Protein AF-A0A662GTV6-F1 (afdb_monomer)

Mean predicted aligned error: 2.92 Å

Nearest PDB structures (foldseek):
  1vpy-assembly1_A  TM=7.493E-01  e=6.451E-09  Enterococcus faecalis V583
  4rnj-assembly1_A  TM=6.181E-01  e=1.059E-01  Pseudomonas aeruginosa PAO1
  5yrp-assembly1_A  TM=6.666E-01  e=7.505E-01  Mycolicibacterium smegmatis MC2 155
  4rnj-assembly3_B  TM=6.324E-01  e=1.096E+00  Pseudomonas aeruginosa PAO1
  3pju-assembly1_A  TM=4.512E-01  e=1.936E+00  Pseudomonas fluorescens Pf0-1

pLDDT: mean 95.98, std 2.93, range [84.06, 98.81]

Solvent-accessible surface area (backbone atoms only — not comparable to full-atom values): 10581 Å² total; per-residue (Å²): 101,62,41,91,44,55,90,46,93,91,36,89,62,32,64,61,40,41,63,75,68,66,84,47,46,28,39,30,43,54,66,37,30,82,43,83,75,54,65,72,54,51,56,48,44,43,65,61,44,65,78,31,43,29,30,39,31,50,40,38,58,34,34,60,73,43,52,40,34,78,79,20,54,69,51,45,52,63,53,55,62,60,43,59,91,40,52,91,43,44,58,29,42,33,44,59,36,46,59,85,56,64,86,46,72,70,54,55,48,27,47,52,54,43,60,64,68,64,75,56,71,40,69,29,36,29,41,31,78,55,20,71,84,47,82,37,71,70,60,42,45,62,50,26,76,72,46,25,24,45,42,19,45,36,29,65,90,43,66,89,51,78,47,74,26,93,90,38,71,48,77,47,83,34,24,59,86,34,78,79,64,55,84,82,52,81,92,77,108

Sequence (189 aa):
MGTSGWMYDWNPDGLDWYVSRSGLNAVELNMSFYRFPYQSQILKWRKTGARLSWSIKVHRSITHYYKLSEKSLSIWDRFYNRFEPMLDLIDFFLFQFPPSLGPSNEFMEKLRVFLKYAELDRRKIALEFRHVSWFDFKKARSIADLGVVFVSVDSPRIQGFILSCSDIIYLRLHGREAWYSYNYSLNEL

Structure (mmCIF, N/CA/C/O backbone):
data_AF-A0A662GTV6-F1
#
_entry.id   AF-A0A662GTV6-F1
#
loop_
_atom_site.group_PDB
_atom_site.id
_atom_site.type_symbol
_atom_site.label_atom_id
_atom_site.label_alt_id
_atom_site.label_comp_id
_atom_site.label_asym_id
_atom_site.label_entity_id
_atom_site.label_seq_id
_atom_site.pdbx_PDB_ins_code
_atom_site.Cartn_x
_atom_site.Cartn_y
_atom_site.Cartn_z
_atom_site.occupancy
_atom_site.B_iso_or_equiv
_atom_site.auth_seq_id
_atom_site.auth_comp_id
_atom_site.auth_asym_id
_atom_site.auth_atom_id
_atom_site.pdbx_PDB_model_num
ATOM 1 N N . MET A 1 1 ? -0.694 -10.602 -8.823 1.00 94.12 1 MET A N 1
ATOM 2 C CA . MET A 1 1 ? 0.212 -11.362 -7.932 1.00 94.12 1 MET A CA 1
ATOM 3 C C . MET A 1 1 ? 1.599 -10.756 -8.044 1.00 94.12 1 MET A C 1
ATOM 5 O O . MET A 1 1 ? 2.038 -10.472 -9.153 1.00 94.12 1 MET A O 1
ATOM 9 N N . GLY A 1 2 ? 2.260 -10.504 -6.918 1.00 97.44 2 GLY A N 1
ATOM 10 C CA . GLY A 1 2 ? 3.518 -9.763 -6.884 1.00 97.44 2 GLY A CA 1
ATOM 11 C C . GLY A 1 2 ? 4.257 -9.941 -5.566 1.00 97.44 2 GLY A C 1
ATOM 12 O O . GLY A 1 2 ? 3.813 -10.688 -4.697 1.00 97.44 2 GLY A O 1
ATOM 13 N N . THR A 1 3 ? 5.366 -9.224 -5.409 1.00 97.69 3 THR A N 1
ATOM 14 C CA . THR A 1 3 ? 6.208 -9.266 -4.203 1.00 97.69 3 THR A CA 1
ATOM 15 C C . THR A 1 3 ? 6.396 -7.886 -3.575 1.00 97.69 3 THR A C 1
ATOM 17 O O . THR A 1 3 ? 6.238 -6.845 -4.220 1.00 97.69 3 THR A O 1
ATOM 20 N N . SER A 1 4 ? 6.779 -7.887 -2.295 1.00 96.25 4 SER A N 1
ATOM 21 C CA . SER A 1 4 ? 7.144 -6.706 -1.504 1.00 96.25 4 SER A CA 1
ATOM 22 C C . SER A 1 4 ? 8.533 -6.166 -1.868 1.00 96.25 4 SER A C 1
ATOM 24 O O . SER A 1 4 ? 9.443 -6.115 -1.043 1.00 96.25 4 SER A O 1
ATOM 26 N N . GLY A 1 5 ? 8.673 -5.708 -3.109 1.00 96.06 5 GLY A N 1
ATOM 27 C CA . GLY A 1 5 ? 9.925 -5.292 -3.730 1.00 96.06 5 GLY A CA 1
ATOM 28 C C . GLY A 1 5 ? 10.364 -6.298 -4.787 1.00 96.06 5 GLY A C 1
ATOM 29 O O . GLY A 1 5 ? 9.613 -7.196 -5.151 1.00 96.06 5 GLY A O 1
ATOM 30 N N . TRP A 1 6 ? 11.580 -6.139 -5.293 1.00 96.38 6 TRP A N 1
ATOM 31 C CA . TRP A 1 6 ? 12.152 -7.009 -6.326 1.00 96.38 6 TRP A CA 1
ATOM 32 C C . TRP A 1 6 ? 13.626 -7.334 -6.065 1.00 96.38 6 TRP A C 1
ATOM 34 O O . TRP A 1 6 ? 14.260 -7.980 -6.882 1.00 96.38 6 TRP A O 1
ATOM 44 N N . MET A 1 7 ? 14.209 -6.879 -4.960 1.00 94.38 7 MET A N 1
ATOM 45 C CA . MET A 1 7 ? 15.610 -7.161 -4.643 1.00 94.38 7 MET A CA 1
ATOM 46 C C . MET A 1 7 ? 15.669 -8.429 -3.790 1.00 94.38 7 MET A C 1
ATOM 48 O O . MET A 1 7 ? 15.510 -8.351 -2.575 1.00 94.38 7 MET A O 1
ATOM 52 N N . TYR A 1 8 ? 15.845 -9.576 -4.442 1.00 92.75 8 TYR A N 1
ATOM 53 C CA . TYR A 1 8 ? 15.919 -10.896 -3.815 1.00 92.75 8 TYR A CA 1
ATOM 54 C C . TYR A 1 8 ? 17.012 -11.734 -4.481 1.00 92.75 8 TYR A C 1
ATOM 56 O O . TYR A 1 8 ? 17.308 -11.512 -5.652 1.00 92.75 8 TYR A O 1
ATOM 64 N N . ASP A 1 9 ? 17.531 -12.743 -3.778 1.00 93.38 9 ASP A N 1
ATOM 65 C CA . ASP A 1 9 ? 18.592 -13.631 -4.289 1.00 93.38 9 ASP A CA 1
ATOM 66 C C . ASP A 1 9 ? 18.184 -14.392 -5.561 1.00 93.38 9 ASP A C 1
ATOM 68 O O . ASP A 1 9 ? 19.020 -14.702 -6.405 1.00 93.38 9 ASP A O 1
ATOM 72 N N . TRP A 1 10 ? 16.886 -14.656 -5.738 1.00 93.81 10 TRP A N 1
ATOM 73 C CA . TRP A 1 10 ? 16.341 -15.292 -6.941 1.00 93.81 10 TRP A CA 1
ATOM 74 C C . TRP A 1 10 ? 16.157 -14.329 -8.125 1.00 93.81 10 TRP A C 1
ATOM 76 O O . TRP A 1 10 ? 15.840 -14.786 -9.221 1.00 93.81 10 TRP A O 1
ATOM 86 N N . ASN A 1 11 ? 16.324 -13.015 -7.926 1.00 96.31 11 ASN A N 1
ATOM 87 C CA . ASN A 1 11 ? 16.131 -11.996 -8.956 1.00 96.31 11 ASN A CA 1
ATOM 88 C C . ASN A 1 11 ? 17.457 -11.296 -9.321 1.00 96.31 11 ASN A C 1
ATOM 90 O O . ASN A 1 11 ? 17.762 -10.234 -8.766 1.00 96.31 11 ASN A O 1
ATOM 94 N N . PRO A 1 12 ? 18.238 -11.854 -10.260 1.00 92.62 12 PRO A N 1
ATOM 95 C CA . PRO A 1 12 ? 19.619 -11.436 -10.491 1.00 92.62 12 PRO A CA 1
ATOM 96 C C . PRO A 1 12 ? 19.757 -10.017 -11.064 1.00 92.62 12 PRO A C 1
ATOM 98 O O . PRO A 1 12 ? 20.673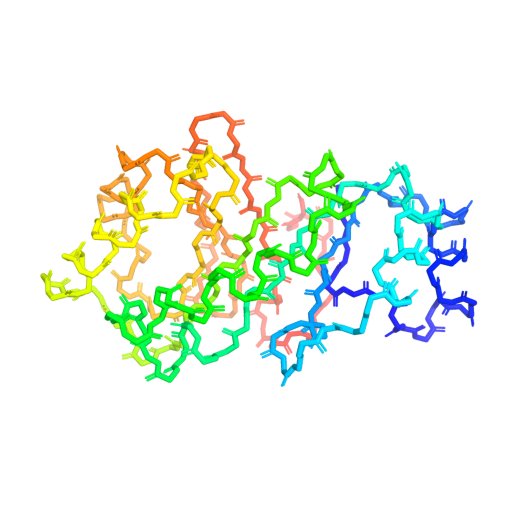 -9.302 -10.665 1.00 92.62 12 PRO A O 1
ATOM 101 N N . ASP A 1 13 ? 18.831 -9.566 -11.925 1.00 93.12 13 ASP A N 1
ATOM 102 C CA . ASP A 1 13 ? 18.954 -8.269 -12.626 1.00 93.12 13 ASP A CA 1
ATOM 103 C C . ASP A 1 13 ? 17.853 -7.263 -12.248 1.00 93.12 13 ASP A C 1
ATOM 105 O O . ASP A 1 13 ? 17.416 -6.426 -13.046 1.00 93.12 13 ASP A O 1
ATOM 109 N N . GLY A 1 14 ? 17.377 -7.330 -11.003 1.00 95.62 14 GLY A N 1
ATOM 110 C CA . GLY A 1 14 ? 16.458 -6.343 -10.445 1.00 95.62 14 GLY A CA 1
ATOM 111 C C . GLY A 1 14 ? 15.151 -6.211 -11.235 1.00 95.62 14 GLY A C 1
ATOM 112 O O . GLY A 1 14 ? 14.523 -7.200 -11.606 1.00 95.62 14 GLY A O 1
ATOM 113 N N . LEU A 1 15 ? 14.677 -4.980 -11.449 1.00 96.88 15 LEU A N 1
ATOM 114 C CA . LEU A 1 15 ? 13.338 -4.765 -12.009 1.00 96.88 15 LEU A CA 1
ATOM 115 C C . LEU A 1 15 ? 13.214 -5.234 -13.471 1.00 96.88 15 LEU A C 1
ATOM 117 O O . LEU A 1 15 ? 12.143 -5.688 -13.862 1.00 96.88 15 LEU A O 1
ATOM 121 N N . ASP A 1 16 ? 14.283 -5.159 -14.269 1.00 96.69 16 ASP A N 1
ATOM 122 C CA . ASP A 1 16 ? 14.243 -5.575 -15.678 1.00 96.69 16 ASP A CA 1
ATOM 123 C C . ASP A 1 16 ? 14.023 -7.096 -15.797 1.00 96.69 16 ASP A C 1
ATOM 125 O O . ASP A 1 16 ? 13.149 -7.549 -16.546 1.00 96.69 16 ASP A O 1
ATOM 129 N N . TRP A 1 17 ? 14.741 -7.894 -14.997 1.00 97.25 17 TRP A N 1
ATOM 130 C CA . TRP A 1 17 ? 14.501 -9.339 -14.907 1.00 97.25 17 TRP A CA 1
ATOM 131 C C . TRP A 1 17 ? 13.130 -9.638 -14.307 1.00 97.25 17 TRP A C 1
ATOM 133 O O . TRP A 1 17 ? 12.384 -10.441 -14.863 1.00 97.25 17 TRP A O 1
ATOM 143 N N . TYR A 1 18 ? 12.741 -8.934 -13.238 1.00 97.94 18 TYR A N 1
ATOM 144 C CA . TYR A 1 18 ? 11.428 -9.100 -12.608 1.00 97.94 18 TYR A CA 1
ATOM 145 C C . TYR A 1 18 ? 10.292 -8.998 -13.631 1.00 97.94 18 TYR A C 1
ATOM 147 O O . TYR A 1 18 ? 9.465 -9.899 -13.737 1.00 97.94 18 TYR A O 1
ATOM 155 N N . VAL A 1 19 ? 10.290 -7.939 -14.441 1.00 97.31 19 VAL A N 1
ATOM 156 C CA . VAL A 1 19 ? 9.244 -7.676 -15.440 1.00 97.31 19 VAL A CA 1
ATOM 157 C C . VAL A 1 19 ? 9.262 -8.682 -16.593 1.00 97.31 19 VAL A C 1
ATOM 159 O O . VAL A 1 19 ? 8.222 -8.946 -17.197 1.00 97.31 19 VAL A O 1
ATOM 162 N N . SER A 1 20 ? 10.433 -9.203 -16.961 1.00 96.44 20 SER A N 1
ATOM 163 C CA . SER A 1 20 ? 10.587 -10.030 -18.164 1.00 96.44 20 SER A CA 1
ATOM 164 C C . SER A 1 20 ? 10.582 -11.535 -17.900 1.00 96.44 20 SER A C 1
ATOM 166 O O . SER A 1 20 ? 10.269 -12.297 -18.815 1.00 96.44 20 SER A O 1
ATOM 168 N N . ARG A 1 21 ? 10.930 -11.974 -16.686 1.00 97.00 21 ARG A N 1
ATOM 169 C CA . ARG A 1 21 ? 11.212 -13.384 -16.376 1.00 97.00 21 ARG A CA 1
ATOM 170 C C . ARG A 1 21 ? 10.470 -13.941 -15.165 1.00 97.00 21 ARG A C 1
ATOM 172 O O . ARG A 1 21 ? 10.271 -15.147 -15.129 1.00 97.00 21 ARG A O 1
ATOM 179 N N . SER A 1 22 ? 10.036 -13.116 -14.207 1.00 96.62 22 SER A N 1
ATOM 180 C CA . SER A 1 22 ? 9.424 -13.642 -12.971 1.00 96.62 22 SER A CA 1
ATOM 181 C C . SER A 1 22 ? 8.035 -14.265 -13.169 1.00 96.62 22 SER A C 1
ATOM 183 O O . SER A 1 22 ? 7.593 -15.045 -12.332 1.00 96.62 22 SER A O 1
ATOM 185 N N . GLY A 1 23 ? 7.321 -13.885 -14.236 1.00 96.75 23 GLY A N 1
ATOM 186 C CA . GLY A 1 23 ? 5.907 -14.227 -14.430 1.00 96.75 23 GLY A CA 1
ATOM 187 C C . GLY A 1 23 ? 4.936 -13.433 -13.540 1.00 96.75 23 GLY A C 1
ATOM 188 O O . GLY A 1 23 ? 3.727 -13.637 -13.626 1.00 96.75 23 GLY A O 1
ATOM 189 N N . LEU A 1 24 ? 5.437 -12.517 -12.704 1.00 97.81 24 LEU A N 1
ATOM 190 C CA . LEU A 1 24 ? 4.630 -11.659 -11.836 1.00 97.81 24 LEU A CA 1
ATOM 191 C C . LEU A 1 24 ? 4.171 -10.402 -12.579 1.00 97.81 24 LEU A C 1
ATOM 193 O O . LEU A 1 24 ? 4.875 -9.864 -13.433 1.00 97.81 24 LEU A O 1
ATOM 197 N N . ASN A 1 25 ? 2.982 -9.915 -12.227 1.00 97.75 25 ASN A N 1
ATOM 198 C CA . ASN A 1 25 ? 2.333 -8.783 -12.893 1.00 97.75 25 ASN A CA 1
ATOM 199 C C . ASN A 1 25 ? 2.095 -7.579 -11.975 1.00 97.75 25 ASN A C 1
ATOM 201 O O . ASN A 1 25 ? 1.520 -6.586 -12.407 1.00 97.75 25 ASN A O 1
ATOM 205 N N . ALA A 1 26 ? 2.516 -7.652 -10.715 1.00 98.31 26 ALA A N 1
ATOM 206 C CA . ALA A 1 26 ? 2.372 -6.565 -9.760 1.00 98.31 26 ALA A CA 1
ATOM 207 C C . ALA A 1 26 ? 3.625 -6.430 -8.901 1.00 98.31 26 ALA A C 1
ATOM 209 O O . ALA A 1 26 ? 4.355 -7.399 -8.708 1.00 98.31 26 ALA A O 1
ATOM 210 N N . VAL A 1 27 ? 3.855 -5.244 -8.346 1.00 98.50 27 VAL A N 1
ATOM 211 C CA . VAL A 1 27 ? 4.961 -5.016 -7.418 1.00 98.50 27 VAL A CA 1
ATOM 212 C C . VAL A 1 27 ? 4.601 -3.985 -6.360 1.00 98.50 27 VAL A C 1
ATOM 214 O O . VAL A 1 27 ? 3.968 -2.966 -6.642 1.00 98.50 27 VAL A O 1
ATOM 217 N N . GLU A 1 28 ? 5.025 -4.236 -5.124 1.00 98.62 28 GLU A N 1
ATOM 218 C CA . GLU A 1 28 ? 4.901 -3.271 -4.038 1.00 98.62 28 GLU A CA 1
ATOM 219 C C . GLU A 1 28 ? 6.236 -2.543 -3.816 1.00 98.62 28 GLU A C 1
ATOM 221 O O . GLU A 1 28 ? 7.250 -3.139 -3.446 1.00 98.62 28 GLU A O 1
ATOM 226 N N . LEU A 1 29 ? 6.248 -1.225 -4.017 1.00 98.38 29 LEU A N 1
ATOM 227 C CA . LEU A 1 29 ? 7.410 -0.389 -3.744 1.00 98.38 29 LEU A CA 1
ATOM 228 C C . LEU A 1 29 ? 7.513 -0.107 -2.242 1.00 98.38 29 LEU A C 1
ATOM 230 O O . LEU A 1 29 ? 6.775 0.714 -1.702 1.00 98.38 29 LEU A O 1
ATOM 234 N N . ASN A 1 30 ? 8.493 -0.728 -1.585 1.00 96.44 30 ASN A N 1
ATOM 235 C CA . ASN A 1 30 ? 8.756 -0.521 -0.156 1.00 96.44 30 ASN A CA 1
ATOM 236 C C . ASN A 1 30 ? 9.771 0.581 0.153 1.00 96.44 30 ASN A C 1
ATOM 238 O O . ASN A 1 30 ? 9.736 1.165 1.233 1.00 96.44 30 ASN A O 1
ATOM 242 N N . MET A 1 31 ? 10.667 0.910 -0.779 1.00 96.56 31 MET A N 1
ATOM 243 C CA . MET A 1 31 ? 11.711 1.916 -0.545 1.00 96.56 31 MET A CA 1
ATOM 244 C C . MET A 1 31 ? 11.126 3.293 -0.176 1.00 96.56 31 MET A C 1
ATOM 246 O O . MET A 1 31 ? 11.690 4.000 0.664 1.00 96.56 31 MET A O 1
ATOM 250 N N . SER A 1 32 ? 9.978 3.646 -0.765 1.00 97.12 32 SER A N 1
ATOM 251 C CA . SER A 1 32 ? 9.254 4.901 -0.530 1.00 97.12 32 SER A CA 1
ATOM 252 C C . SER A 1 32 ? 8.770 5.077 0.913 1.00 97.12 32 SER A C 1
ATOM 254 O O . SER A 1 32 ? 8.539 6.201 1.354 1.00 97.12 32 SER A O 1
ATOM 256 N N . PHE A 1 33 ? 8.684 3.987 1.683 1.00 98.19 33 PHE A N 1
ATOM 257 C CA . PHE A 1 33 ? 8.383 4.030 3.111 1.00 98.19 33 PHE A CA 1
ATOM 258 C C . PHE A 1 33 ? 9.471 4.756 3.917 1.00 98.19 33 PHE A C 1
ATOM 260 O O . PHE A 1 33 ? 9.164 5.440 4.894 1.00 98.19 33 PHE A O 1
ATOM 267 N N . TYR A 1 34 ? 10.736 4.613 3.510 1.00 97.31 34 TYR A N 1
ATOM 268 C CA . TYR A 1 34 ? 11.897 5.112 4.253 1.00 97.31 34 TYR A CA 1
ATOM 269 C C . TYR A 1 34 ? 12.430 6.442 3.726 1.00 97.31 34 TYR A C 1
ATOM 271 O O . TYR A 1 34 ? 12.979 7.223 4.502 1.00 97.31 34 TYR A O 1
ATOM 279 N N . ARG A 1 35 ? 12.306 6.680 2.416 1.00 96.69 35 ARG A N 1
ATOM 280 C CA . ARG A 1 35 ? 12.810 7.881 1.741 1.00 96.69 35 ARG A CA 1
ATOM 281 C C . ARG A 1 35 ? 11.944 8.249 0.548 1.00 96.69 35 ARG A C 1
ATOM 283 O O . ARG A 1 35 ? 11.375 7.375 -0.096 1.00 96.69 35 ARG A O 1
ATOM 290 N N . PHE A 1 36 ? 11.907 9.532 0.213 1.00 97.38 36 PHE A N 1
ATOM 291 C CA . PHE A 1 36 ? 11.242 10.001 -0.998 1.00 97.38 36 PHE A CA 1
ATOM 292 C C . PHE A 1 36 ? 12.076 9.570 -2.214 1.00 97.38 36 PHE A C 1
ATOM 294 O O . PHE A 1 36 ? 13.281 9.837 -2.226 1.00 97.38 36 PHE A O 1
ATOM 301 N N . PRO A 1 37 ? 11.489 8.887 -3.214 1.00 96.12 37 PRO A N 1
ATOM 302 C CA . PRO A 1 37 ? 12.221 8.534 -4.422 1.00 96.12 37 PRO A CA 1
ATOM 303 C C . PRO A 1 37 ? 12.651 9.772 -5.213 1.00 96.12 37 PRO A C 1
ATOM 305 O O . PRO A 1 37 ? 11.955 10.791 -5.237 1.00 96.12 37 PRO A O 1
ATOM 308 N N . TYR A 1 38 ? 13.786 9.667 -5.899 1.00 96.75 38 TYR A N 1
ATOM 309 C CA . TYR A 1 38 ? 14.203 10.683 -6.862 1.00 96.75 38 TYR A CA 1
ATOM 310 C C . TYR A 1 38 ? 13.369 10.592 -8.142 1.00 96.75 38 TYR A C 1
ATOM 312 O O . TYR A 1 38 ? 12.976 9.502 -8.560 1.00 96.75 38 TYR A O 1
ATOM 320 N N . GLN A 1 39 ? 13.180 11.726 -8.823 1.00 96.69 39 GLN A N 1
ATOM 321 C CA . GLN A 1 39 ? 12.427 11.783 -10.081 1.00 96.69 39 GLN A CA 1
ATOM 322 C C . GLN A 1 39 ? 12.995 10.829 -11.141 1.00 96.69 39 GLN A C 1
ATOM 324 O O . GLN A 1 39 ? 12.251 10.139 -11.830 1.00 96.69 39 GLN A O 1
ATOM 329 N N . SER A 1 40 ? 14.324 10.729 -11.228 1.00 97.75 40 SER A N 1
ATOM 330 C CA . SER A 1 40 ? 15.011 9.814 -12.146 1.00 97.75 40 SER A CA 1
ATOM 331 C C . SER A 1 40 ? 14.675 8.342 -11.885 1.00 97.75 40 SER A C 1
ATOM 333 O O . SER A 1 40 ? 14.548 7.570 -12.833 1.00 97.75 40 SER A O 1
ATOM 335 N N . GLN A 1 41 ? 14.480 7.949 -10.621 1.00 97.75 41 GLN A N 1
ATOM 336 C CA . GLN A 1 41 ? 14.058 6.589 -10.272 1.00 97.75 41 GLN A CA 1
ATOM 337 C C . GLN A 1 41 ? 12.626 6.329 -10.732 1.00 97.75 41 GLN A C 1
ATOM 339 O O . GLN A 1 41 ? 12.371 5.298 -11.342 1.00 97.75 41 GLN A O 1
ATOM 344 N N . ILE A 1 42 ? 11.721 7.282 -10.497 1.00 98.19 42 ILE A N 1
ATOM 345 C CA . ILE A 1 42 ? 10.308 7.185 -10.887 1.00 98.19 42 ILE A CA 1
ATOM 346 C C . ILE A 1 42 ? 10.172 7.069 -12.406 1.00 98.19 42 ILE A C 1
ATOM 348 O O . ILE A 1 42 ? 9.483 6.178 -12.895 1.00 98.19 42 ILE A O 1
ATOM 352 N N . LEU A 1 43 ? 10.900 7.890 -13.166 1.00 98.31 43 LEU A N 1
ATOM 353 C CA . LEU A 1 43 ? 10.922 7.802 -14.628 1.00 98.31 43 LEU A CA 1
ATOM 354 C C . LEU A 1 43 ? 11.487 6.462 -15.120 1.00 98.31 43 LEU A C 1
ATOM 356 O O . LEU A 1 43 ? 10.951 5.874 -16.062 1.00 98.31 43 LEU A O 1
ATOM 360 N N . LYS A 1 44 ? 12.533 5.940 -14.464 1.00 97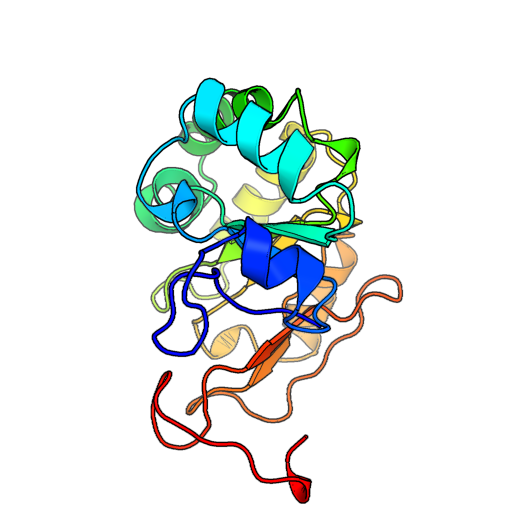.88 44 LYS A N 1
ATOM 361 C CA . LYS A 1 44 ? 13.061 4.605 -14.773 1.00 97.88 44 LYS A CA 1
ATOM 362 C C . LYS A 1 44 ? 12.019 3.518 -14.493 1.00 97.88 44 LYS A C 1
ATOM 364 O O . LYS A 1 44 ? 11.825 2.646 -15.333 1.00 97.88 44 LYS A O 1
ATOM 369 N N . TRP A 1 45 ? 11.332 3.573 -13.354 1.00 98.00 45 TRP A N 1
ATOM 370 C CA . TRP A 1 45 ? 10.293 2.605 -12.998 1.00 98.00 45 TRP A CA 1
ATOM 371 C C . TRP A 1 45 ? 9.092 2.658 -13.929 1.00 98.00 45 TRP A C 1
ATOM 373 O O . TRP A 1 45 ? 8.637 1.597 -14.343 1.00 98.00 45 TRP A O 1
ATOM 383 N N . ARG A 1 46 ? 8.641 3.855 -14.330 1.00 98.06 46 ARG A N 1
ATOM 384 C CA . ARG A 1 46 ? 7.607 4.012 -15.361 1.00 98.06 46 ARG A CA 1
ATOM 385 C C . ARG A 1 46 ? 7.984 3.253 -16.626 1.00 98.06 46 ARG A C 1
ATOM 387 O O . ARG A 1 46 ? 7.162 2.535 -17.176 1.00 98.06 46 ARG A O 1
ATOM 394 N N . LYS A 1 47 ? 9.229 3.418 -17.086 1.00 98.06 47 LYS A N 1
ATOM 395 C CA . LYS A 1 47 ? 9.709 2.791 -18.320 1.00 98.06 47 LYS A CA 1
ATOM 396 C C . LYS A 1 47 ? 9.845 1.274 -18.178 1.00 98.06 47 LYS A C 1
ATOM 398 O O . LYS A 1 47 ? 9.291 0.541 -18.988 1.00 98.06 47 LYS A O 1
ATOM 403 N N . THR A 1 48 ? 10.586 0.804 -17.175 1.00 97.69 48 THR A N 1
ATOM 404 C CA . THR A 1 48 ? 10.878 -0.628 -17.014 1.00 97.69 48 THR A CA 1
ATOM 405 C C . THR A 1 48 ? 9.642 -1.409 -16.564 1.00 97.69 48 THR A C 1
ATOM 407 O O . THR A 1 48 ? 9.353 -2.471 -17.102 1.00 97.69 48 THR A O 1
ATO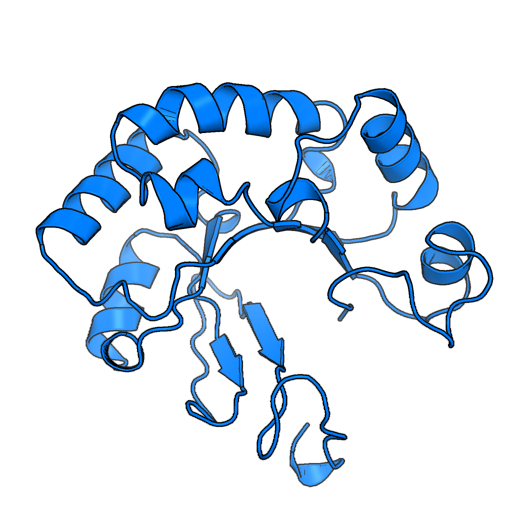M 410 N N . GLY A 1 49 ? 8.891 -0.892 -15.592 1.00 97.69 49 GLY A N 1
ATOM 411 C CA . GLY A 1 49 ? 7.729 -1.556 -15.002 1.00 97.69 49 GLY A CA 1
ATOM 412 C C . GLY A 1 49 ? 6.393 -1.127 -15.595 1.00 97.69 49 GLY A C 1
ATOM 413 O O . GLY A 1 49 ? 5.389 -1.210 -14.897 1.00 97.69 49 GLY A O 1
ATOM 414 N N . ALA A 1 50 ? 6.364 -0.684 -16.856 1.00 97.44 50 ALA A N 1
ATOM 415 C CA . ALA A 1 50 ? 5.150 -0.221 -17.539 1.00 97.44 50 ALA A CA 1
ATOM 416 C C . ALA A 1 50 ? 4.027 -1.275 -17.603 1.00 97.44 50 ALA A C 1
ATOM 418 O O . ALA A 1 50 ? 2.866 -0.929 -17.776 1.00 97.44 50 ALA A O 1
ATOM 419 N N . ARG A 1 51 ? 4.377 -2.565 -17.494 1.00 96.44 51 ARG A N 1
ATOM 420 C CA . ARG A 1 51 ? 3.432 -3.696 -17.524 1.00 96.44 51 ARG A CA 1
ATOM 421 C C . ARG A 1 51 ? 3.066 -4.232 -16.138 1.00 96.44 51 ARG A C 1
ATOM 423 O O . ARG A 1 51 ? 2.421 -5.272 -16.054 1.00 96.44 51 ARG A O 1
ATOM 430 N N . LEU A 1 52 ? 3.535 -3.585 -15.073 1.00 98.31 52 LEU A N 1
ATOM 431 C CA . LEU A 1 52 ? 3.222 -3.978 -13.704 1.00 98.31 52 LEU A CA 1
ATOM 432 C C . LEU A 1 52 ? 2.104 -3.105 -13.145 1.00 98.31 52 LEU A C 1
ATOM 434 O O . LEU A 1 52 ? 2.105 -1.893 -13.344 1.00 98.31 52 LEU A O 1
ATOM 438 N N . SER A 1 53 ? 1.237 -3.717 -12.350 1.00 97.94 53 SER A N 1
ATOM 439 C CA . SER A 1 53 ? 0.414 -3.024 -11.364 1.00 97.94 53 SER A CA 1
ATOM 440 C C . SER A 1 53 ? 1.278 -2.587 -10.181 1.00 97.94 53 SER A C 1
ATOM 442 O O . SER A 1 53 ? 1.908 -3.423 -9.523 1.00 97.94 53 SER A O 1
ATOM 444 N N . TRP A 1 54 ? 1.315 -1.289 -9.878 1.00 98.75 54 TRP A N 1
ATOM 445 C CA . TRP A 1 54 ? 2.125 -0.768 -8.776 1.00 98.75 54 TRP A CA 1
ATOM 446 C C . TRP A 1 54 ? 1.306 -0.526 -7.512 1.00 98.75 54 TRP A C 1
ATOM 448 O O . TRP A 1 54 ? 0.278 0.150 -7.525 1.00 98.75 54 TRP A O 1
ATOM 458 N N . SER A 1 55 ? 1.839 -1.003 -6.388 1.00 98.75 55 SER A N 1
ATOM 459 C CA . SER A 1 55 ? 1.416 -0.596 -5.052 1.00 98.75 55 SER A CA 1
ATOM 460 C C . SER A 1 55 ? 2.531 0.199 -4.377 1.00 98.75 55 SER A C 1
ATOM 462 O O . SER A 1 55 ? 3.600 -0.330 -4.086 1.00 98.75 55 SER A O 1
ATOM 464 N N . ILE A 1 56 ? 2.305 1.473 -4.087 1.00 98.75 56 ILE A N 1
ATOM 465 C CA . ILE A 1 56 ? 3.313 2.352 -3.494 1.00 98.75 56 ILE A CA 1
ATOM 466 C C . ILE A 1 56 ? 3.124 2.412 -1.985 1.00 98.75 56 ILE A C 1
ATOM 468 O O . ILE A 1 56 ? 2.137 2.967 -1.500 1.00 98.75 56 ILE A O 1
ATOM 472 N N . LYS A 1 57 ? 4.084 1.894 -1.210 1.00 98.75 57 LYS A N 1
ATOM 473 C CA . LYS A 1 57 ? 4.032 2.032 0.247 1.00 98.75 57 LYS A CA 1
ATOM 474 C C . LYS A 1 57 ? 4.288 3.480 0.642 1.00 98.75 57 LYS A C 1
ATOM 476 O O . LYS A 1 57 ? 5.342 4.049 0.340 1.00 98.75 57 LYS A O 1
ATOM 481 N N . VAL A 1 58 ? 3.315 4.071 1.322 1.00 98.62 58 VAL A N 1
ATOM 482 C CA . VAL A 1 58 ? 3.330 5.478 1.717 1.00 98.62 58 VAL A CA 1
ATOM 483 C C . VAL A 1 58 ? 4.406 5.726 2.769 1.00 98.62 58 VAL A C 1
ATOM 485 O O . VAL A 1 58 ? 4.660 4.887 3.636 1.00 98.62 58 VAL A O 1
ATOM 488 N N . HIS A 1 59 ? 5.051 6.891 2.692 1.00 98.75 59 HIS A N 1
ATOM 489 C CA . HIS A 1 59 ? 6.154 7.249 3.575 1.00 98.75 59 HIS A CA 1
ATOM 490 C C . HIS A 1 59 ? 5.773 7.173 5.064 1.00 98.75 59 HIS A C 1
ATOM 492 O O . HIS A 1 59 ? 4.721 7.656 5.492 1.00 98.75 59 HIS A O 1
ATOM 498 N N . ARG A 1 60 ? 6.676 6.625 5.887 1.00 98.50 60 ARG A N 1
ATOM 499 C CA . ARG A 1 60 ? 6.447 6.359 7.318 1.00 98.50 60 ARG A CA 1
ATOM 500 C C . ARG A 1 60 ? 6.101 7.591 8.146 1.00 98.50 60 ARG A C 1
ATOM 502 O O . ARG A 1 60 ? 5.469 7.464 9.191 1.00 98.50 60 ARG A O 1
ATOM 509 N N . SER A 1 61 ? 6.482 8.788 7.703 1.00 98.50 61 SER A N 1
ATOM 510 C CA . SER A 1 61 ? 6.080 10.007 8.410 1.00 98.50 61 SER A CA 1
ATOM 511 C C . SER A 1 61 ? 4.562 10.190 8.418 1.00 98.50 61 SER A C 1
ATOM 513 O O . SER A 1 61 ? 4.036 10.654 9.420 1.00 98.50 61 SER A O 1
ATOM 515 N N . ILE A 1 62 ? 3.855 9.768 7.366 1.00 98.50 62 ILE A N 1
ATOM 516 C CA . ILE A 1 62 ? 2.393 9.873 7.265 1.00 98.50 62 ILE A CA 1
ATOM 517 C C . ILE A 1 62 ? 1.716 8.826 8.159 1.00 98.50 62 ILE A C 1
ATOM 519 O O . ILE A 1 62 ? 0.806 9.151 8.918 1.00 98.50 62 ILE A O 1
ATOM 523 N N . THR A 1 63 ? 2.176 7.572 8.119 1.00 98.31 63 THR A N 1
ATOM 524 C CA . THR A 1 63 ? 1.481 6.449 8.776 1.00 98.31 63 THR A CA 1
ATOM 525 C C . THR A 1 63 ? 1.965 6.144 10.193 1.00 98.31 63 THR A C 1
ATOM 527 O O . THR A 1 63 ? 1.165 5.756 11.040 1.00 98.31 63 THR A O 1
ATOM 530 N N . HIS A 1 64 ? 3.257 6.316 10.481 1.00 98.06 64 HIS A N 1
ATOM 531 C CA . HIS A 1 64 ? 3.859 5.949 11.768 1.00 98.06 64 HIS A CA 1
ATOM 532 C C . HIS A 1 64 ? 4.093 7.159 12.672 1.00 98.06 64 HIS A C 1
ATOM 534 O O . HIS A 1 64 ? 3.755 7.099 13.853 1.00 98.06 64 HIS A O 1
ATOM 540 N N . TYR A 1 65 ? 4.658 8.249 12.139 1.00 97.88 65 TYR A N 1
ATOM 541 C CA . TYR A 1 65 ? 5.022 9.411 12.962 1.00 97.88 65 TYR A CA 1
ATOM 542 C C . TYR A 1 65 ? 3.829 10.330 13.209 1.00 97.88 65 TYR A C 1
ATOM 544 O O . TYR A 1 65 ? 3.509 10.627 14.357 1.00 97.88 65 TYR A O 1
ATOM 552 N N . TYR A 1 66 ? 3.142 10.742 12.143 1.00 98.00 66 TYR A N 1
ATOM 553 C CA . TYR A 1 66 ? 2.032 11.688 12.225 1.00 98.00 66 TYR A CA 1
ATOM 554 C C . TYR A 1 66 ? 0.656 11.031 12.188 1.00 98.00 66 TYR A C 1
ATOM 556 O O . TYR A 1 66 ? -0.312 11.700 12.539 1.00 98.00 66 TYR A O 1
ATOM 564 N N . LYS A 1 67 ? 0.565 9.745 11.819 1.00 97.56 67 LYS A N 1
ATOM 565 C CA . LYS A 1 67 ? -0.654 8.915 11.882 1.00 97.56 67 LYS A CA 1
ATOM 566 C C . LYS A 1 67 ? -1.880 9.633 11.300 1.00 97.56 67 LYS A C 1
ATOM 568 O O . LYS A 1 67 ? -2.899 9.766 11.971 1.00 97.56 67 LYS A O 1
ATOM 573 N N . LEU A 1 68 ? -1.740 10.145 10.077 1.00 98.12 68 LEU A N 1
ATOM 574 C CA . LEU A 1 68 ? -2.763 10.923 9.359 1.00 98.12 68 LEU A CA 1
ATOM 575 C C . LEU A 1 68 ? -3.206 12.234 10.037 1.00 98.12 68 LEU A C 1
ATOM 577 O O . LEU A 1 68 ? -4.239 12.786 9.682 1.00 98.12 68 LEU A O 1
ATOM 581 N N . SER A 1 69 ? -2.452 12.769 11.001 1.00 97.56 69 SER A N 1
ATOM 582 C CA . SER A 1 69 ? -2.723 14.121 11.520 1.00 97.56 69 SER A CA 1
ATOM 583 C C . SER A 1 69 ? -2.549 15.181 10.429 1.00 97.56 69 SER A C 1
ATOM 585 O O . SER A 1 69 ? -1.973 14.897 9.381 1.00 97.56 69 SER A O 1
ATOM 587 N N . GLU A 1 70 ? -2.963 16.417 10.700 1.00 96.88 70 GLU A N 1
ATOM 588 C CA . GLU A 1 70 ? -2.872 17.564 9.782 1.00 96.88 70 GLU A CA 1
ATOM 589 C C . GLU A 1 70 ? -1.477 17.750 9.152 1.00 96.88 70 GLU A C 1
ATOM 591 O O . GLU A 1 70 ? -1.351 18.013 7.958 1.00 96.88 70 GLU A O 1
ATOM 596 N N . LYS A 1 71 ? -0.401 17.486 9.909 1.00 97.00 71 LYS A N 1
ATOM 597 C CA . LYS A 1 71 ? 0.981 17.519 9.386 1.00 97.00 71 LYS A CA 1
ATOM 598 C C . LYS A 1 71 ? 1.212 16.548 8.224 1.00 97.00 71 LYS A C 1
ATOM 600 O O . LYS A 1 71 ? 2.117 16.756 7.423 1.00 97.00 71 LYS A O 1
ATOM 605 N N . SER A 1 72 ? 0.416 15.487 8.132 1.00 98.06 72 SER A N 1
ATOM 606 C CA . SER A 1 72 ? 0.494 14.480 7.073 1.00 98.06 72 SER A CA 1
ATOM 607 C C . SER A 1 72 ? -0.004 14.998 5.728 1.00 98.06 72 SER A C 1
ATOM 609 O O . SER A 1 72 ? 0.431 14.460 4.719 1.00 98.06 72 SER A O 1
ATOM 611 N N . LEU A 1 73 ? -0.869 16.019 5.700 1.00 97.94 73 LEU A N 1
ATOM 612 C CA . LEU A 1 73 ? -1.520 16.510 4.479 1.00 97.94 73 LEU A CA 1
ATOM 613 C C . LEU A 1 73 ? -0.498 17.117 3.506 1.00 97.94 73 LEU A C 1
ATOM 615 O O . LEU A 1 73 ? -0.296 16.604 2.412 1.00 97.94 73 LEU A O 1
ATOM 619 N N . SER A 1 74 ? 0.285 18.100 3.960 1.00 97.31 74 SER A N 1
ATOM 620 C CA . SER A 1 74 ? 1.347 18.695 3.127 1.00 97.31 74 SER A CA 1
ATOM 621 C C . SER A 1 74 ? 2.470 17.710 2.765 1.00 97.31 74 SER A C 1
ATOM 623 O O . SER A 1 74 ? 3.144 17.849 1.743 1.00 97.31 74 SER A O 1
ATOM 625 N N . ILE A 1 75 ? 2.711 16.698 3.607 1.00 98.12 75 ILE A N 1
ATOM 626 C CA . ILE A 1 75 ? 3.677 15.633 3.311 1.00 98.12 75 ILE A CA 1
ATOM 627 C C . ILE A 1 75 ? 3.127 14.712 2.223 1.00 98.12 75 ILE A C 1
ATOM 629 O O . ILE A 1 75 ? 3.896 14.294 1.356 1.00 98.12 75 ILE A O 1
ATOM 633 N N . TRP A 1 76 ? 1.831 14.401 2.277 1.00 98.12 76 TRP A N 1
ATOM 634 C CA . TRP A 1 76 ? 1.134 13.617 1.269 1.00 98.12 76 TRP A CA 1
ATOM 635 C C . TRP A 1 76 ? 1.227 14.288 -0.095 1.00 98.12 76 TRP A C 1
ATOM 637 O O . TRP A 1 76 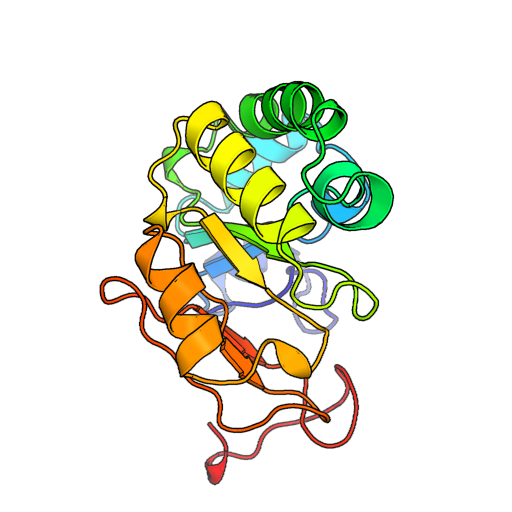? 1.684 13.621 -1.013 1.00 98.12 76 TRP A O 1
ATOM 647 N N . ASP A 1 77 ? 0.964 15.589 -0.219 1.00 97.50 77 ASP A N 1
ATOM 648 C CA . ASP A 1 77 ? 1.067 16.277 -1.517 1.00 97.50 77 ASP A CA 1
ATOM 649 C C . ASP A 1 77 ? 2.468 16.166 -2.106 1.00 97.50 77 ASP A C 1
ATOM 651 O O . ASP A 1 77 ? 2.659 15.749 -3.246 1.00 97.50 77 ASP A O 1
ATOM 655 N N . ARG A 1 78 ? 3.492 16.462 -1.296 1.00 97.38 78 ARG A N 1
ATOM 656 C CA . ARG A 1 78 ? 4.884 16.329 -1.740 1.00 97.38 78 ARG A CA 1
ATOM 657 C C . ARG A 1 78 ? 5.241 14.897 -2.112 1.00 97.38 78 ARG A C 1
ATOM 659 O O . ARG A 1 78 ? 6.143 14.715 -2.919 1.00 97.38 78 ARG A O 1
ATOM 666 N N . PHE A 1 79 ? 4.634 13.899 -1.476 1.00 97.94 79 PHE A N 1
ATOM 667 C CA . PHE A 1 79 ? 4.883 12.492 -1.765 1.00 97.94 79 PHE A CA 1
ATOM 668 C C . PHE A 1 79 ? 4.164 12.067 -3.046 1.00 97.94 79 PHE A C 1
ATOM 670 O O . PHE A 1 79 ? 4.808 11.563 -3.960 1.00 97.94 79 PHE A O 1
ATOM 677 N N . TYR A 1 80 ? 2.862 12.323 -3.128 1.00 97.50 80 TYR A N 1
ATOM 678 C CA . TYR A 1 80 ? 1.996 12.015 -4.258 1.00 97.50 80 TYR A CA 1
ATOM 679 C C . TYR A 1 80 ? 2.495 12.675 -5.547 1.00 97.50 80 TYR A C 1
ATOM 681 O O . TYR A 1 80 ? 2.697 11.985 -6.542 1.00 97.50 80 TYR A O 1
ATOM 689 N N . ASN A 1 81 ? 2.838 13.968 -5.500 1.00 96.62 81 ASN A N 1
ATOM 690 C CA . ASN A 1 81 ? 3.313 14.721 -6.665 1.00 96.62 81 ASN A CA 1
ATOM 691 C C . ASN A 1 81 ? 4.628 14.182 -7.244 1.00 96.62 81 ASN A C 1
ATOM 693 O O . ASN A 1 81 ? 4.911 14.382 -8.419 1.00 96.62 81 ASN A O 1
ATOM 697 N N . ARG A 1 82 ? 5.445 13.458 -6.466 1.00 97.19 82 ARG A N 1
ATOM 698 C CA . ARG A 1 82 ? 6.636 12.786 -7.023 1.00 97.19 82 ARG A CA 1
ATOM 699 C C . ARG A 1 82 ? 6.241 11.695 -8.005 1.00 97.19 82 ARG A C 1
ATOM 701 O O . ARG A 1 82 ? 6.933 11.493 -8.997 1.00 97.19 82 ARG A O 1
ATOM 708 N N . PHE A 1 83 ? 5.143 11.003 -7.722 1.00 97.81 83 PHE A N 1
ATOM 709 C CA . PHE A 1 83 ? 4.636 9.911 -8.537 1.00 97.81 83 PHE A CA 1
ATOM 710 C C . PHE A 1 83 ? 3.776 10.375 -9.707 1.00 97.81 83 PHE A C 1
ATOM 712 O O . PHE A 1 83 ? 3.374 9.510 -10.478 1.00 97.81 83 PHE A O 1
ATOM 719 N N . GLU A 1 84 ? 3.559 11.685 -9.889 1.00 96.94 84 GLU A N 1
ATOM 720 C CA . GLU A 1 84 ? 2.826 12.262 -11.027 1.00 96.94 84 GLU A CA 1
ATOM 721 C C . GLU A 1 84 ? 3.168 11.585 -12.371 1.00 96.94 84 GLU A C 1
ATOM 723 O O . GLU A 1 84 ? 2.239 11.143 -13.050 1.00 96.94 84 GLU A O 1
ATOM 728 N N . PRO A 1 85 ? 4.450 11.335 -12.726 1.00 98.00 85 PRO A N 1
ATOM 729 C CA . PRO A 1 85 ? 4.770 10.697 -13.997 1.00 98.00 85 PRO A CA 1
ATOM 730 C C . PRO A 1 85 ? 4.282 9.258 -14.136 1.00 98.00 85 PRO A C 1
ATOM 732 O O . PRO A 1 85 ? 4.377 8.732 -15.232 1.00 98.00 85 PRO A O 1
ATOM 735 N N . MET A 1 86 ? 3.862 8.569 -13.074 1.00 97.75 86 MET A N 1
ATOM 736 C CA . MET A 1 86 ? 3.456 7.157 -13.113 1.00 97.75 86 MET A CA 1
ATOM 737 C C . MET A 1 86 ? 2.137 6.848 -12.395 1.00 97.75 86 MET A C 1
ATOM 739 O O . MET A 1 86 ? 1.879 5.687 -12.088 1.00 97.75 86 MET A O 1
ATOM 743 N N . LEU A 1 87 ? 1.300 7.857 -12.127 1.00 97.19 87 LEU A N 1
ATOM 744 C CA . LEU A 1 87 ? 0.018 7.685 -11.423 1.00 97.19 87 LEU A CA 1
ATOM 745 C C . LEU A 1 87 ? -0.954 6.723 -12.121 1.00 97.19 87 LEU A C 1
ATOM 747 O O . LEU A 1 87 ? -1.748 6.055 -11.459 1.00 97.19 87 LEU A O 1
ATOM 751 N N . ASP A 1 88 ? -0.887 6.653 -13.446 1.00 97.19 88 ASP A N 1
ATOM 752 C CA . ASP A 1 88 ? -1.628 5.728 -14.307 1.00 97.19 88 ASP A CA 1
ATOM 753 C C . ASP A 1 88 ? -1.229 4.260 -14.104 1.00 97.19 88 ASP A C 1
ATOM 755 O O . ASP A 1 88 ? -2.057 3.384 -14.318 1.00 97.19 88 ASP A O 1
ATOM 759 N N . LEU A 1 89 ? -0.002 3.986 -13.646 1.00 98.19 89 LEU A N 1
ATOM 760 C CA . LEU A 1 89 ? 0.480 2.630 -13.343 1.00 98.19 89 LEU A CA 1
ATOM 761 C C . LEU A 1 89 ? 0.240 2.217 -11.880 1.00 98.19 89 LEU A C 1
ATOM 763 O O . LEU A 1 89 ? 0.477 1.066 -11.508 1.00 98.19 89 LEU A O 1
ATOM 767 N N . ILE A 1 90 ? -0.159 3.166 -11.027 1.00 98.44 90 ILE A N 1
ATOM 768 C CA . ILE A 1 90 ? -0.363 2.944 -9.595 1.00 98.44 90 ILE A CA 1
ATOM 769 C C . ILE A 1 90 ? -1.815 2.558 -9.344 1.00 98.44 90 ILE A C 1
ATOM 771 O O . ILE A 1 90 ? -2.719 3.396 -9.424 1.00 98.44 90 ILE A O 1
ATOM 775 N N . ASP A 1 91 ? -2.009 1.304 -8.955 1.00 98.12 91 ASP A N 1
ATOM 776 C CA . ASP A 1 91 ? -3.304 0.792 -8.518 1.00 98.12 91 ASP A CA 1
ATOM 777 C C . ASP A 1 91 ? -3.559 1.142 -7.055 1.00 98.12 91 ASP A C 1
ATOM 779 O O . ASP A 1 91 ? -4.684 1.474 -6.692 1.00 98.12 91 ASP A O 1
ATOM 783 N N . PHE A 1 92 ? -2.514 1.135 -6.217 1.00 98.56 92 PHE A N 1
ATOM 784 C CA . PHE A 1 92 ? -2.666 1.383 -4.786 1.00 98.56 92 PHE A CA 1
ATOM 785 C C . PHE A 1 92 ? -1.571 2.265 -4.191 1.00 98.56 92 PHE A C 1
ATOM 787 O O . PHE A 1 92 ? -0.383 2.116 -4.471 1.00 98.56 92 PHE A O 1
ATOM 794 N N . PHE A 1 93 ? -1.969 3.116 -3.255 1.00 98.69 93 PHE A N 1
ATOM 795 C CA . PHE A 1 93 ? -1.115 3.674 -2.220 1.00 98.69 93 PHE A CA 1
ATOM 796 C C . PHE A 1 93 ? -1.381 2.912 -0.925 1.00 98.69 93 PHE A C 1
ATOM 798 O O . PHE A 1 93 ? -2.481 2.957 -0.374 1.00 98.69 93 PHE A O 1
ATOM 805 N N . LEU A 1 94 ? -0.367 2.195 -0.449 1.00 98.81 94 LEU A N 1
ATOM 806 C CA . LEU A 1 94 ? -0.444 1.357 0.740 1.00 98.81 94 LEU A CA 1
ATOM 807 C C . LEU A 1 94 ? -0.078 2.158 1.995 1.00 98.81 94 LEU A C 1
ATOM 809 O O . LEU A 1 94 ? 1.090 2.475 2.245 1.00 98.81 94 LEU A O 1
ATOM 813 N N . PHE A 1 95 ? -1.079 2.423 2.825 1.00 98.69 95 PHE A N 1
ATOM 814 C CA . PHE A 1 95 ? -0.961 3.031 4.143 1.00 98.69 95 PHE A CA 1
ATOM 815 C C . PHE A 1 95 ? -0.914 1.937 5.208 1.00 98.69 95 PHE A C 1
ATOM 817 O O . PHE A 1 95 ? -1.926 1.549 5.788 1.00 98.69 95 PHE A O 1
ATOM 824 N N . GLN A 1 96 ? 0.289 1.442 5.483 1.00 98.56 96 GLN A N 1
ATOM 825 C CA . GLN A 1 96 ? 0.505 0.491 6.569 1.00 98.56 96 GLN A CA 1
ATOM 826 C C . GLN A 1 96 ? 0.767 1.222 7.889 1.00 98.56 96 GLN A C 1
ATOM 828 O O . GLN A 1 96 ? 1.707 2.014 7.986 1.00 98.56 96 GLN A O 1
ATOM 833 N N . PHE A 1 97 ? -0.038 0.929 8.909 1.00 98.31 97 PHE A N 1
ATOM 834 C CA . PHE A 1 97 ? 0.017 1.538 10.241 1.00 98.31 97 PHE A CA 1
ATOM 835 C C . PHE A 1 97 ? 0.792 0.676 11.249 1.00 98.31 97 PHE A C 1
ATOM 837 O O . PHE A 1 97 ? 0.838 -0.548 11.096 1.00 98.31 97 PHE A O 1
ATOM 844 N N . PRO A 1 98 ? 1.419 1.275 12.280 1.00 96.25 98 PRO A N 1
ATOM 845 C CA . PRO A 1 98 ? 2.165 0.524 13.286 1.00 96.25 98 PRO A CA 1
ATOM 846 C C . PRO A 1 98 ? 1.246 -0.331 14.176 1.00 96.25 98 PRO A C 1
ATOM 848 O O . PRO A 1 98 ? 0.077 0.008 14.366 1.00 96.25 98 PRO A O 1
ATOM 851 N N . PRO A 1 99 ? 1.777 -1.392 14.813 1.00 94.88 99 PRO A N 1
ATOM 852 C CA . PRO A 1 99 ? 1.005 -2.247 15.716 1.00 94.88 99 PRO A CA 1
ATOM 853 C C . PRO A 1 99 ? 0.534 -1.534 16.986 1.00 94.88 99 PRO A C 1
ATOM 855 O O . PRO A 1 99 ? -0.322 -2.067 17.671 1.00 94.88 99 PRO A O 1
ATOM 858 N N . SER A 1 100 ? 1.062 -0.348 17.305 1.00 95.44 100 SER A N 1
ATOM 859 C CA . SER A 1 100 ? 0.611 0.480 18.430 1.00 95.44 100 SER A CA 1
ATOM 860 C C . SER A 1 100 ? -0.635 1.318 18.122 1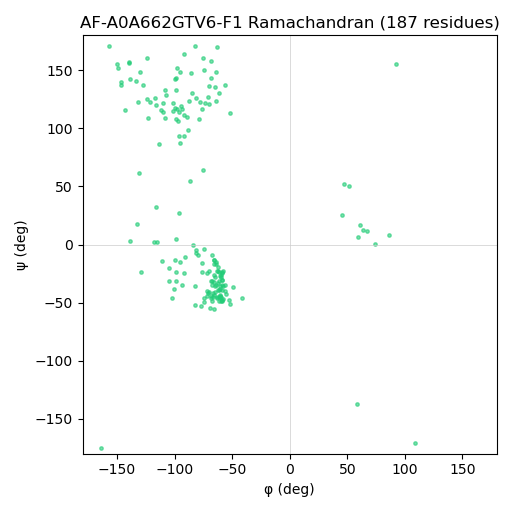.00 95.44 100 SER A C 1
ATOM 862 O O . SER A 1 100 ? -1.162 1.972 19.018 1.00 95.44 100 SER A O 1
ATOM 864 N N . LEU A 1 101 ? -1.105 1.339 16.869 1.00 96.50 101 LEU A N 1
ATOM 865 C CA . LEU A 1 101 ? -2.274 2.115 16.461 1.00 96.50 101 LEU A CA 1
ATOM 866 C C . LEU A 1 101 ? -3.533 1.243 16.460 1.00 96.50 101 LEU A C 1
ATOM 868 O O . LEU A 1 101 ? -3.838 0.584 15.466 1.00 96.50 101 LEU A O 1
ATOM 872 N N . GLY A 1 102 ? -4.262 1.244 17.575 1.00 95.81 102 GLY A N 1
ATOM 873 C CA . GLY A 1 102 ? -5.590 0.636 17.671 1.00 95.81 102 GLY A CA 1
ATOM 874 C C . GLY A 1 102 ? -6.718 1.543 17.141 1.00 95.81 102 GLY A C 1
ATOM 875 O O . GLY A 1 102 ? -6.481 2.723 16.870 1.00 95.81 102 GLY A O 1
ATOM 876 N N . PRO A 1 103 ? -7.949 1.015 17.012 1.00 95.69 103 PRO A N 1
ATOM 877 C CA . PRO A 1 103 ? -9.141 1.793 16.695 1.00 95.69 103 PRO A CA 1
ATOM 878 C C . PRO A 1 103 ? -9.424 2.845 17.765 1.00 95.69 103 PRO A C 1
ATOM 880 O O . PRO A 1 103 ? -9.491 2.533 18.953 1.00 95.69 103 PRO A O 1
ATOM 883 N N . SER A 1 104 ? -9.637 4.085 17.336 1.00 96.44 104 SER A N 1
ATOM 884 C CA . SER A 1 104 ? -10.095 5.179 18.191 1.00 96.44 104 SER A CA 1
ATOM 885 C C . SER A 1 104 ? -10.925 6.174 17.383 1.00 96.44 104 SER A C 1
ATOM 887 O O . SER A 1 104 ? -10.751 6.298 16.168 1.00 96.44 104 SER A O 1
ATOM 889 N N . ASN A 1 105 ? -11.807 6.915 18.059 1.00 96.81 105 ASN A N 1
ATOM 890 C CA . ASN A 1 105 ? -12.587 7.980 17.421 1.00 96.81 105 ASN A CA 1
ATOM 891 C C . ASN A 1 105 ? -11.674 9.050 16.806 1.00 96.81 105 ASN A C 1
ATOM 893 O O . ASN A 1 105 ? -11.922 9.510 15.697 1.00 96.81 105 ASN A O 1
ATOM 897 N N . GLU A 1 106 ? -10.578 9.382 17.493 1.00 97.44 106 GLU A N 1
ATOM 898 C CA . GLU A 1 106 ? -9.577 10.335 17.011 1.00 97.44 106 GLU A CA 1
ATOM 899 C C . GLU A 1 106 ? -8.931 9.878 15.694 1.00 97.44 106 GLU A C 1
ATOM 901 O O . GLU A 1 106 ? -8.784 10.670 14.765 1.00 97.44 106 GLU A O 1
ATOM 906 N N . PHE A 1 107 ? -8.559 8.598 15.584 1.00 97.25 107 PHE A N 1
ATOM 907 C CA . PHE A 1 107 ? -7.987 8.074 14.346 1.00 97.25 107 PHE A CA 1
ATOM 908 C C . PHE A 1 107 ? -9.015 8.062 13.213 1.00 97.25 107 PHE A C 1
ATOM 910 O O . PHE A 1 107 ? -8.686 8.447 12.094 1.00 97.25 107 PHE A O 1
ATOM 917 N N . MET A 1 108 ? -10.258 7.662 13.498 1.00 97.56 108 MET A N 1
ATOM 918 C CA . MET A 1 108 ? -11.328 7.675 12.498 1.00 97.56 108 MET A CA 1
ATOM 919 C C . MET A 1 108 ? -11.586 9.084 11.960 1.00 97.56 108 MET A C 1
ATOM 921 O O . MET A 1 108 ? -11.807 9.244 10.762 1.00 97.56 108 MET A O 1
ATOM 925 N N . GLU A 1 109 ? -11.513 10.106 12.813 1.00 97.75 109 GLU A N 1
ATOM 926 C CA . GLU A 1 109 ? -11.660 11.495 12.382 1.00 97.75 109 GLU A CA 1
ATOM 927 C C . GLU A 1 109 ? -10.497 11.947 11.496 1.00 97.75 109 GLU A C 1
ATOM 929 O O . GLU A 1 109 ? -10.712 12.430 10.384 1.00 97.75 109 GLU A O 1
ATOM 934 N N . LYS A 1 110 ? -9.255 11.683 11.922 1.00 98.12 110 LYS A N 1
ATOM 935 C CA . LYS A 1 110 ? -8.056 11.945 11.109 1.00 98.12 110 LYS A CA 1
ATOM 936 C C . LYS A 1 110 ? -8.128 11.265 9.746 1.00 98.12 110 LYS A C 1
ATOM 938 O O . LYS A 1 110 ? -7.801 11.879 8.735 1.00 98.12 110 LYS A O 1
ATOM 943 N N . LEU A 1 111 ? -8.591 10.016 9.708 1.00 97.94 111 LEU A N 1
ATOM 944 C CA . LEU A 1 111 ? -8.778 9.278 8.467 1.00 97.94 111 LEU A CA 1
ATOM 945 C C . LEU A 1 111 ? -9.799 9.969 7.558 1.00 97.94 111 LEU A C 1
ATOM 947 O O . LEU A 1 111 ? -9.496 10.196 6.393 1.00 97.94 111 LEU A O 1
ATOM 951 N N . ARG A 1 112 ? -10.977 10.356 8.063 1.00 97.25 112 ARG A N 1
ATOM 952 C CA . ARG A 1 112 ? -11.994 11.051 7.249 1.00 97.25 112 ARG A CA 1
ATOM 953 C C . ARG A 1 112 ? -11.485 12.374 6.687 1.00 97.25 112 ARG A C 1
ATOM 955 O O . ARG A 1 112 ? -11.693 12.640 5.504 1.00 97.25 112 ARG A O 1
ATOM 962 N N . VAL A 1 113 ? -10.792 13.167 7.505 1.00 97.62 113 VAL A N 1
ATOM 963 C CA . VAL A 1 113 ? -10.163 14.423 7.069 1.00 97.62 113 VAL A CA 1
ATOM 964 C C . VAL A 1 113 ? -9.140 14.153 5.968 1.00 97.62 113 VAL A C 1
ATOM 966 O O . VAL A 1 113 ? -9.200 14.780 4.913 1.00 97.62 113 VAL A O 1
ATOM 969 N N . PHE A 1 114 ? -8.255 13.174 6.169 1.00 98.19 114 PHE A N 1
ATOM 970 C CA . PHE A 1 114 ? -7.252 12.797 5.176 1.00 98.19 114 PHE A CA 1
ATOM 971 C C . PHE A 1 114 ? -7.889 12.330 3.859 1.00 98.19 114 PHE A C 1
ATOM 973 O O . PHE A 1 114 ? -7.478 12.773 2.792 1.00 98.19 114 PHE A O 1
ATOM 980 N N . LEU A 1 115 ? -8.920 11.480 3.916 1.00 96.81 115 LEU A N 1
ATOM 981 C CA . LEU A 1 115 ? -9.622 10.978 2.728 1.00 96.81 115 LEU A CA 1
ATOM 982 C C . LEU A 1 115 ? -10.364 12.075 1.963 1.00 96.81 115 LEU A C 1
ATOM 984 O O . LEU A 1 115 ? -10.505 11.974 0.748 1.00 96.81 115 LEU A O 1
ATOM 988 N N . LYS A 1 116 ? -10.868 13.097 2.662 1.00 96.19 116 LYS A N 1
ATOM 989 C CA . LYS A 1 116 ? -11.462 14.273 2.021 1.00 96.19 116 LYS A CA 1
ATOM 990 C C . LYS A 1 116 ? -10.391 15.127 1.344 1.00 96.19 116 LYS A C 1
ATOM 992 O O . LYS A 1 116 ? -10.615 15.585 0.236 1.00 96.19 116 LYS A O 1
ATOM 997 N N . TYR A 1 117 ? -9.250 15.315 2.005 1.00 97.12 117 TYR A N 1
ATOM 998 C CA . TYR A 1 117 ? -8.150 16.138 1.507 1.00 97.12 117 TYR A CA 1
ATOM 999 C C . TYR A 1 117 ? -7.419 15.527 0.310 1.00 97.12 117 TYR A C 1
ATOM 1001 O O . TYR A 1 117 ? -7.048 16.240 -0.608 1.00 97.12 117 TYR A O 1
ATOM 1009 N N . ALA A 1 118 ? -7.181 14.213 0.324 1.00 93.56 118 ALA A N 1
ATOM 1010 C CA . ALA A 1 118 ? -6.329 13.567 -0.669 1.00 93.56 118 ALA A CA 1
ATOM 1011 C C . ALA A 1 118 ? -6.891 13.616 -2.102 1.00 93.56 118 ALA A C 1
ATOM 1013 O O . ALA A 1 118 ? -6.130 13.328 -3.021 1.00 93.56 118 ALA A O 1
ATOM 1014 N N . GLU A 1 119 ? -8.195 13.897 -2.269 1.00 84.62 119 GLU A N 1
ATOM 1015 C CA . GLU A 1 119 ? -8.921 14.000 -3.554 1.00 84.62 119 GLU A CA 1
ATOM 1016 C C . GLU A 1 119 ? -8.616 12.871 -4.562 1.00 84.62 119 GLU A C 1
ATOM 1018 O O . GLU A 1 119 ? -8.770 13.006 -5.773 1.00 84.62 119 GLU A O 1
ATOM 1023 N N . LEU A 1 120 ? -8.208 11.712 -4.045 1.00 90.12 120 LEU A N 1
ATOM 1024 C CA . LEU A 1 120 ? -7.865 10.517 -4.801 1.00 90.12 120 LEU A CA 1
ATOM 1025 C C . LEU A 1 120 ? -9.083 9.591 -4.874 1.00 90.12 120 LEU A C 1
ATOM 1027 O O . LEU A 1 120 ? -9.852 9.506 -3.912 1.00 90.12 120 LEU A O 1
ATOM 1031 N N . ASP A 1 121 ? -9.219 8.828 -5.968 1.00 94.44 121 ASP A N 1
ATOM 1032 C CA . ASP A 1 121 ? -10.129 7.677 -5.986 1.00 94.44 121 ASP A CA 1
ATOM 1033 C C . ASP A 1 121 ? -9.812 6.789 -4.778 1.00 94.44 121 ASP A C 1
ATOM 1035 O O . ASP A 1 121 ? -8.731 6.201 -4.672 1.00 94.44 121 ASP A O 1
ATOM 1039 N N . ARG A 1 122 ? -10.763 6.712 -3.845 1.00 95.00 122 ARG A N 1
ATOM 1040 C CA . ARG A 1 122 ? -10.571 6.033 -2.564 1.00 95.00 122 ARG A CA 1
ATOM 1041 C C . ARG A 1 122 ? -10.260 4.551 -2.740 1.00 95.00 122 ARG A C 1
ATOM 1043 O O . ARG A 1 122 ? -9.569 3.992 -1.894 1.00 95.00 122 ARG A O 1
ATOM 1050 N N . ARG A 1 123 ? -10.644 3.942 -3.866 1.00 96.06 123 ARG A N 1
ATOM 1051 C CA . ARG A 1 123 ? -10.291 2.554 -4.199 1.00 96.06 123 ARG A CA 1
ATOM 1052 C C . ARG A 1 123 ? -8.785 2.351 -4.366 1.00 96.06 123 ARG A C 1
ATOM 1054 O O . ARG A 1 123 ? -8.306 1.243 -4.160 1.00 96.06 123 ARG A O 1
ATOM 1061 N N . LYS A 1 124 ? -8.024 3.413 -4.659 1.00 97.50 124 LYS A N 1
ATOM 1062 C CA . LYS A 1 124 ? -6.555 3.381 -4.689 1.00 97.50 124 LYS A CA 1
ATOM 1063 C C . LYS A 1 124 ? -5.918 3.503 -3.302 1.00 97.50 124 LYS A C 1
ATOM 1065 O O . LYS A 1 124 ? -4.701 3.417 -3.185 1.00 97.50 124 LYS A O 1
ATOM 1070 N N . ILE A 1 125 ? -6.684 3.722 -2.236 1.00 98.31 125 ILE A N 1
ATOM 1071 C CA . ILE A 1 125 ? -6.157 3.841 -0.872 1.00 98.31 125 ILE A CA 1
ATOM 1072 C C . ILE A 1 125 ? -6.296 2.487 -0.182 1.00 98.31 125 ILE A C 1
ATOM 1074 O O . ILE A 1 125 ? -7.390 2.084 0.208 1.00 98.31 125 ILE A O 1
ATOM 1078 N N . ALA A 1 126 ? -5.170 1.795 -0.014 1.00 98.56 126 ALA A N 1
ATOM 1079 C CA . ALA A 1 126 ? -5.098 0.522 0.690 1.00 98.56 126 ALA A CA 1
ATOM 1080 C C . ALA A 1 126 ? -4.635 0.756 2.135 1.00 98.56 126 ALA A C 1
ATOM 1082 O O . ALA A 1 126 ? -3.520 1.225 2.363 1.00 98.56 126 ALA A O 1
ATOM 1083 N N . LEU A 1 127 ? -5.477 0.453 3.123 1.00 98.62 127 LEU A N 1
ATOM 1084 C CA . LEU A 1 127 ? -5.168 0.615 4.544 1.00 98.62 127 LEU A CA 1
ATOM 1085 C C . LEU A 1 127 ? -4.807 -0.728 5.166 1.00 98.62 127 LEU A C 1
ATOM 1087 O O . LEU A 1 127 ? -5.624 -1.645 5.193 1.00 98.62 127 LEU A O 1
ATOM 1091 N N . GLU A 1 128 ? -3.609 -0.827 5.729 1.00 98.25 128 GLU A N 1
ATOM 1092 C CA . GLU A 1 128 ? -3.163 -2.027 6.426 1.00 98.25 128 GLU A CA 1
ATOM 1093 C C . GLU A 1 128 ? -2.926 -1.752 7.902 1.00 98.25 128 GLU A C 1
ATOM 1095 O O . GLU A 1 128 ? -2.062 -0.962 8.294 1.00 98.25 128 GLU A O 1
ATOM 1100 N N . PHE A 1 129 ? -3.661 -2.478 8.732 1.00 97.38 129 PHE A N 1
ATOM 1101 C CA . PHE A 1 129 ? -3.550 -2.394 10.174 1.00 97.38 129 PHE A CA 1
ATOM 1102 C C . PHE A 1 129 ? -2.703 -3.538 10.724 1.00 97.38 129 PHE A C 1
ATOM 1104 O O . PHE A 1 129 ? -2.758 -4.668 10.252 1.00 97.38 129 PHE A O 1
ATOM 1111 N N . ARG A 1 130 ? -1.905 -3.244 11.753 1.00 95.25 130 ARG A N 1
ATOM 1112 C CA . ARG A 1 130 ? -1.087 -4.249 12.456 1.00 95.25 130 ARG A CA 1
ATOM 1113 C C . ARG A 1 130 ? -1.567 -4.523 13.879 1.00 95.25 130 ARG A C 1
ATOM 1115 O O . ARG A 1 130 ? -1.138 -5.498 14.490 1.00 95.25 130 ARG A O 1
ATOM 1122 N N . HIS A 1 131 ? -2.434 -3.666 14.420 1.00 95.06 131 HIS A N 1
ATOM 1123 C CA . HIS A 1 131 ? -3.033 -3.876 15.732 1.00 95.06 131 HIS A CA 1
ATOM 1124 C C . HIS A 1 131 ? -4.224 -4.841 15.606 1.00 95.06 131 HIS A C 1
ATOM 1126 O O . HIS A 1 131 ? -5.144 -4.594 14.829 1.00 95.06 131 HIS A O 1
ATOM 1132 N N . VAL A 1 132 ? -4.223 -5.926 16.386 1.00 93.75 132 VAL A N 1
ATOM 1133 C CA . VAL A 1 132 ? -5.187 -7.040 16.258 1.00 93.75 132 VAL A CA 1
ATOM 1134 C C . VAL A 1 132 ? -6.650 -6.620 16.412 1.00 93.75 132 VAL A C 1
ATOM 1136 O O . VAL A 1 132 ? -7.523 -7.186 15.770 1.00 93.75 132 VAL A O 1
ATOM 1139 N N . SER A 1 133 ? -6.936 -5.580 17.198 1.00 95.12 133 SER A N 1
ATOM 1140 C CA . SER A 1 133 ? -8.313 -5.104 17.4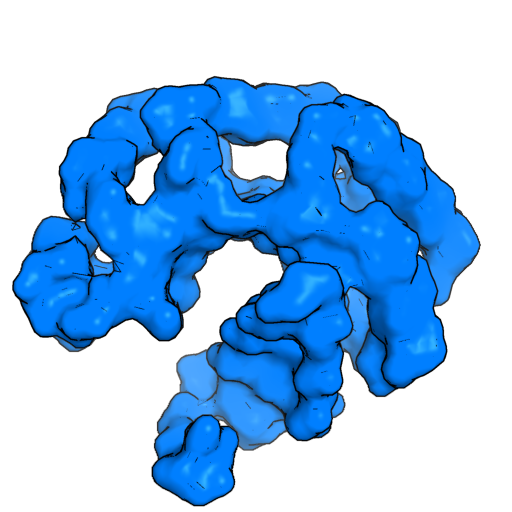13 1.00 95.12 133 SER A CA 1
ATOM 1141 C C . SER A 1 133 ? -8.993 -4.490 16.181 1.00 95.12 133 SER A C 1
ATOM 1143 O O . SER A 1 133 ? -10.198 -4.241 16.238 1.00 95.12 133 SER A O 1
ATOM 1145 N N . TRP A 1 134 ? -8.265 -4.266 15.081 1.00 96.00 134 TRP A N 1
ATOM 1146 C CA . TRP A 1 134 ? -8.852 -3.911 13.783 1.00 96.00 134 TRP A CA 1
ATOM 1147 C C . TRP A 1 134 ? -9.488 -5.102 13.059 1.00 96.00 134 TRP A C 1
ATOM 1149 O O . TRP A 1 134 ? -10.383 -4.898 12.243 1.00 96.00 134 TRP A O 1
ATOM 1159 N N . PHE A 1 135 ? -9.061 -6.329 13.370 1.00 94.81 135 PHE A N 1
ATOM 1160 C CA . PHE A 1 135 ? -9.463 -7.563 12.687 1.00 94.81 135 PHE A CA 1
ATOM 1161 C C . PHE A 1 135 ? -10.749 -8.140 13.278 1.00 94.81 135 PHE A C 1
ATOM 1163 O O . PHE A 1 135 ? -10.835 -9.285 13.704 1.00 94.81 135 PHE A O 1
ATOM 1170 N N . ASP A 1 136 ? -11.757 -7.280 13.302 1.00 94.56 136 ASP A N 1
ATOM 1171 C CA . ASP A 1 136 ? -13.144 -7.578 13.614 1.00 94.56 136 ASP A CA 1
ATOM 1172 C C . ASP A 1 136 ? -13.974 -7.111 12.416 1.00 94.56 136 ASP A C 1
ATOM 1174 O O . ASP A 1 136 ? -13.873 -5.947 12.015 1.00 94.56 136 ASP A O 1
ATOM 1178 N N . PHE A 1 137 ? -14.779 -8.001 11.830 1.00 94.06 137 PHE A N 1
ATOM 1179 C CA . PHE A 1 137 ? -15.463 -7.735 10.559 1.00 94.06 137 PHE A CA 1
ATOM 1180 C C . PHE A 1 137 ? -16.325 -6.475 10.601 1.00 94.06 137 PHE A C 1
ATOM 1182 O O . PHE A 1 137 ? -16.365 -5.742 9.617 1.00 94.06 137 PHE A O 1
ATOM 1189 N N . LYS A 1 138 ? -16.957 -6.170 11.740 1.00 94.94 138 LYS A N 1
ATOM 1190 C CA . LYS A 1 138 ? -17.754 -4.947 11.896 1.00 94.94 138 LYS A CA 1
ATOM 1191 C C . LYS A 1 138 ? -16.895 -3.685 11.765 1.00 94.94 138 LYS A C 1
ATOM 1193 O O . LYS A 1 138 ? -17.268 -2.757 11.049 1.00 94.94 138 LYS A O 1
ATOM 1198 N N . LYS A 1 139 ? -15.730 -3.645 12.421 1.00 94.31 139 LYS A N 1
ATOM 1199 C CA . LYS A 1 139 ? -14.792 -2.511 12.328 1.00 94.31 139 LYS A CA 1
ATOM 1200 C C . LYS A 1 139 ? -14.160 -2.417 10.946 1.00 94.31 139 LYS A C 1
ATOM 1202 O O . LYS A 1 139 ? -14.135 -1.333 10.369 1.00 94.31 139 LYS A O 1
ATOM 1207 N N . ALA A 1 140 ? -13.694 -3.533 10.399 1.00 95.38 140 ALA A N 1
ATOM 1208 C CA . ALA A 1 140 ? -13.096 -3.552 9.070 1.00 95.38 140 ALA A CA 1
ATOM 1209 C C . ALA A 1 140 ? -14.102 -3.119 7.989 1.00 95.38 140 ALA A C 1
ATOM 1211 O O . ALA A 1 140 ? -13.755 -2.321 7.122 1.00 95.38 140 ALA A O 1
ATOM 1212 N N . ARG A 1 141 ? -15.374 -3.536 8.099 1.00 95.00 141 ARG A N 1
ATOM 1213 C CA . ARG A 1 141 ? -16.466 -3.027 7.255 1.00 95.00 141 ARG A CA 1
ATOM 1214 C C . ARG A 1 141 ? -16.657 -1.524 7.396 1.00 95.00 141 ARG A C 1
ATOM 1216 O O . ARG A 1 141 ? -16.672 -0.849 6.383 1.00 95.00 141 ARG A O 1
ATOM 1223 N N . SER A 1 142 ? -16.663 -0.981 8.614 1.00 95.25 142 SER A N 1
ATOM 1224 C CA . SER A 1 142 ? -16.790 0.475 8.799 1.00 95.25 142 SER A CA 1
ATOM 1225 C C . SER A 1 142 ? -15.660 1.289 8.150 1.00 95.25 142 SER A C 1
ATOM 1227 O O . SER A 1 142 ? -15.864 2.446 7.793 1.00 95.25 142 SER A O 1
ATOM 1229 N N . ILE A 1 143 ? -14.469 0.694 7.990 1.00 96.75 143 ILE A N 1
ATOM 1230 C CA . ILE A 1 143 ? -13.375 1.277 7.205 1.00 96.75 143 ILE A CA 1
ATOM 1231 C C . ILE A 1 143 ? -13.674 1.146 5.710 1.00 96.75 143 ILE A C 1
ATOM 1233 O O . ILE A 1 143 ? -13.589 2.140 4.996 1.00 96.75 143 ILE A O 1
ATOM 1237 N N . ALA A 1 144 ? -14.046 -0.048 5.244 1.00 95.62 144 ALA A N 1
ATOM 1238 C CA . ALA A 1 144 ? -14.380 -0.306 3.842 1.00 95.62 144 ALA A CA 1
ATOM 1239 C C . ALA A 1 144 ? -15.529 0.585 3.331 1.00 95.62 144 ALA A C 1
ATOM 1241 O O . ALA A 1 144 ? -15.470 1.074 2.205 1.00 95.62 144 ALA A O 1
ATOM 1242 N N . ASP A 1 145 ? -16.517 0.886 4.177 1.00 95.88 145 ASP A N 1
ATOM 1243 C CA . ASP A 1 145 ? -17.655 1.764 3.873 1.00 95.88 145 ASP A CA 1
ATOM 1244 C C . ASP A 1 145 ? -17.230 3.219 3.594 1.00 95.88 145 ASP A C 1
ATOM 1246 O O . ASP A 1 145 ? -17.983 3.996 3.009 1.00 95.88 145 ASP A O 1
ATOM 1250 N N . LEU A 1 146 ? -15.997 3.607 3.950 1.00 96.31 146 LEU A N 1
ATOM 1251 C CA . LEU A 1 146 ? -15.415 4.887 3.535 1.00 96.31 146 LEU A CA 1
ATOM 1252 C C . LEU A 1 146 ? -14.984 4.885 2.057 1.00 96.31 146 LEU A C 1
ATOM 1254 O O . LEU A 1 146 ? -14.558 5.928 1.561 1.00 96.31 146 LEU A O 1
ATOM 1258 N N . GLY A 1 147 ? -15.089 3.756 1.352 1.00 96.38 147 GLY A N 1
ATOM 1259 C CA . GLY A 1 147 ? -14.693 3.575 -0.047 1.00 96.38 147 GLY A CA 1
ATOM 1260 C C . GLY A 1 147 ? -13.219 3.214 -0.244 1.00 96.38 147 GLY A C 1
ATOM 1261 O O . GLY A 1 147 ? -12.745 3.219 -1.378 1.00 96.38 147 GLY A O 1
ATOM 1262 N N . VAL A 1 148 ? -12.493 2.936 0.842 1.00 97.88 148 VAL A N 1
ATOM 1263 C CA . VAL A 1 148 ? -11.085 2.506 0.818 1.00 97.88 148 VAL A CA 1
ATOM 1264 C C . VAL A 1 148 ? -10.966 0.987 0.792 1.00 97.88 148 VAL A C 1
ATOM 1266 O O . VAL A 1 148 ? -11.903 0.268 1.137 1.00 97.88 148 VAL A O 1
ATOM 1269 N N . VAL A 1 149 ? -9.783 0.489 0.443 1.00 98.38 149 VAL A N 1
ATOM 1270 C CA . VAL A 1 149 ? -9.482 -0.943 0.471 1.00 98.38 149 VAL A CA 1
ATOM 1271 C C . VAL A 1 149 ? -8.852 -1.305 1.810 1.00 98.38 149 VAL A C 1
ATOM 1273 O O . VAL A 1 149 ? -7.765 -0.841 2.150 1.00 98.38 149 VAL A O 1
ATOM 1276 N N . PHE A 1 150 ? -9.524 -2.150 2.587 1.00 98.38 150 PHE A N 1
ATOM 1277 C CA . PHE A 1 150 ? -8.932 -2.755 3.775 1.00 98.38 150 PHE A CA 1
ATOM 1278 C C . PHE A 1 150 ? -8.008 -3.899 3.346 1.00 98.38 150 PHE A C 1
ATOM 1280 O O . PHE A 1 150 ? -8.437 -4.840 2.679 1.00 98.38 150 PHE A O 1
ATOM 1287 N N . VAL A 1 151 ? -6.737 -3.833 3.734 1.00 98.25 151 VAL A N 1
ATOM 1288 C CA . VAL A 1 151 ? -5.755 -4.865 3.396 1.00 98.25 151 VAL A CA 1
ATOM 1289 C C . VAL A 1 151 ? -5.978 -6.088 4.276 1.00 98.25 151 VAL A C 1
ATOM 1291 O O . VAL A 1 151 ? -5.823 -6.041 5.498 1.00 98.25 151 VAL A O 1
ATOM 1294 N N . SER A 1 152 ? -6.321 -7.196 3.629 1.00 97.12 152 SER A N 1
ATOM 1295 C CA . SER A 1 152 ? -6.340 -8.522 4.235 1.00 97.12 152 SER A CA 1
ATOM 1296 C C . SER A 1 152 ? -4.900 -8.964 4.497 1.00 97.12 152 SER A C 1
ATOM 1298 O O . SER A 1 152 ? -4.019 -8.772 3.654 1.00 97.12 152 SER A O 1
ATOM 1300 N N . VAL A 1 153 ? -4.638 -9.540 5.669 1.00 95.25 153 VAL A N 1
ATOM 1301 C CA . VAL A 1 153 ? -3.298 -10.012 6.037 1.00 95.25 153 VAL A CA 1
ATOM 1302 C C . VAL A 1 153 ? -3.362 -11.459 6.490 1.00 95.25 153 VAL A C 1
ATOM 1304 O O . VAL A 1 153 ? -4.235 -11.836 7.268 1.00 95.25 153 VAL A O 1
ATOM 1307 N N . ASP A 1 154 ? -2.392 -12.239 6.036 1.00 93.81 154 ASP A N 1
ATOM 1308 C CA . ASP A 1 154 ? -2.068 -13.536 6.616 1.00 93.81 154 ASP A CA 1
ATOM 1309 C C . ASP A 1 154 ? -0.713 -13.392 7.318 1.00 93.81 154 ASP A C 1
ATOM 1311 O O . ASP A 1 154 ? 0.257 -12.898 6.739 1.00 93.81 154 ASP A O 1
ATOM 1315 N N . SER A 1 155 ? -0.680 -13.664 8.616 1.00 92.81 155 SER A N 1
ATOM 1316 C CA . SER A 1 155 ? 0.449 -13.380 9.498 1.00 92.81 155 SER A CA 1
ATOM 1317 C C . SER A 1 155 ? 0.415 -14.282 10.739 1.00 92.81 155 SER A C 1
ATOM 1319 O O . SER A 1 155 ? -0.635 -14.859 11.035 1.00 92.81 155 SER A O 1
ATOM 1321 N N . PRO A 1 156 ? 1.463 -14.314 11.584 1.00 90.44 156 PRO A N 1
ATOM 1322 C CA . PRO A 1 156 ? 1.442 -15.156 12.779 1.00 90.44 156 PRO A CA 1
ATOM 1323 C C . PRO A 1 156 ? 0.381 -14.787 13.816 1.00 90.44 156 PRO A C 1
ATOM 1325 O O . PRO A 1 156 ? 0.072 -15.574 14.702 1.00 90.44 156 PRO A O 1
ATOM 1328 N N . ARG A 1 157 ? -0.180 -13.575 13.735 1.00 89.00 157 ARG A N 1
ATOM 1329 C CA . ARG A 1 157 ? -1.198 -13.090 14.680 1.00 89.00 157 ARG A CA 1
ATOM 1330 C C . ARG A 1 157 ? -2.610 -13.073 14.110 1.00 89.00 157 ARG A C 1
ATOM 1332 O O . ARG A 1 157 ? -3.559 -12.961 14.875 1.00 89.00 157 ARG A O 1
ATOM 1339 N N . ILE A 1 158 ? -2.738 -13.081 12.788 1.00 89.44 158 ILE A N 1
ATOM 1340 C CA . ILE A 1 158 ? -3.995 -12.888 12.065 1.00 89.44 158 ILE A CA 1
ATOM 1341 C C . ILE A 1 158 ? -3.943 -13.820 10.863 1.00 89.44 158 ILE A C 1
ATOM 1343 O O . ILE A 1 158 ? -3.095 -13.634 9.994 1.00 89.44 158 ILE A O 1
ATOM 1347 N N . GLN A 1 159 ? -4.840 -14.797 10.825 1.00 89.19 159 GLN A N 1
ATOM 1348 C CA . GLN A 1 159 ? -4.953 -15.782 9.752 1.00 89.19 159 GLN A CA 1
ATOM 1349 C C . GLN A 1 159 ? -6.412 -15.852 9.302 1.00 89.19 159 GLN A C 1
ATOM 1351 O O . GLN A 1 159 ? -7.318 -15.626 10.106 1.00 89.19 159 GLN A O 1
ATOM 1356 N N . GLY A 1 160 ? -6.644 -16.133 8.019 1.00 84.06 160 GLY A N 1
ATOM 1357 C CA . GLY A 1 160 ? -7.996 -16.322 7.477 1.00 84.06 160 GLY A CA 1
ATOM 1358 C C . GLY A 1 160 ? -8.891 -15.074 7.466 1.00 84.06 160 GLY A C 1
ATOM 1359 O O . GLY A 1 160 ? -10.092 -15.189 7.228 1.00 84.06 160 GLY A O 1
ATOM 1360 N N . PHE A 1 161 ? -8.346 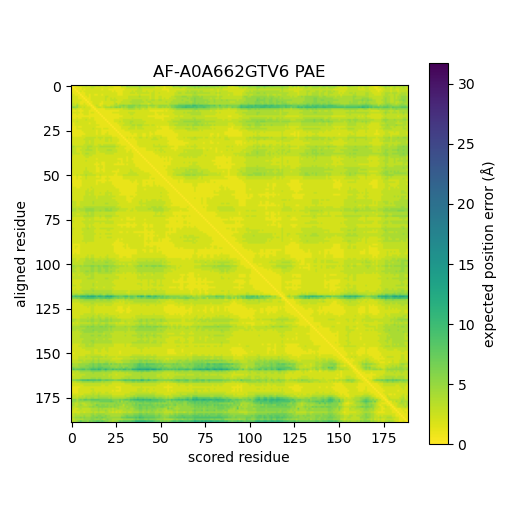-13.876 7.709 1.00 92.69 161 PHE A N 1
ATOM 1361 C CA . PHE A 1 161 ? -9.113 -12.634 7.626 1.00 92.69 161 PHE A CA 1
ATOM 1362 C C . PHE A 1 161 ? -9.082 -12.086 6.198 1.00 92.69 161 PHE A C 1
ATOM 1364 O O . PHE A 1 161 ? -8.117 -11.432 5.799 1.00 92.69 161 PHE A O 1
ATOM 1371 N N . ILE A 1 162 ? -10.147 -12.348 5.439 1.00 95.06 162 ILE A N 1
ATOM 1372 C CA . ILE A 1 162 ? -10.309 -11.875 4.062 1.00 95.06 162 ILE A CA 1
ATOM 1373 C C . ILE A 1 162 ? -11.518 -10.947 3.990 1.00 95.06 162 ILE A C 1
ATOM 1375 O O . ILE A 1 162 ? -12.624 -11.314 4.386 1.00 95.06 162 ILE A O 1
ATOM 1379 N N . LEU A 1 163 ? -11.308 -9.743 3.460 1.00 96.25 163 LEU A N 1
ATOM 1380 C CA . LEU A 1 163 ? -12.362 -8.760 3.244 1.00 96.25 163 LEU A CA 1
ATOM 1381 C C . LEU A 1 163 ? -12.285 -8.191 1.825 1.00 96.25 163 LEU A C 1
ATOM 1383 O O . LEU A 1 163 ? -11.275 -7.607 1.438 1.00 96.25 163 LEU A O 1
ATOM 1387 N N . SER A 1 164 ? -13.383 -8.322 1.076 1.00 96.38 164 SER A N 1
ATOM 1388 C CA . SER A 1 164 ? -13.574 -7.627 -0.201 1.00 96.38 164 SER A CA 1
ATOM 1389 C C . SER A 1 164 ? -14.132 -6.221 0.034 1.00 96.38 164 SER A C 1
ATOM 1391 O O . SER A 1 164 ? -15.112 -6.045 0.772 1.00 96.38 164 SER A O 1
ATOM 1393 N N . CYS A 1 165 ? -13.501 -5.230 -0.595 1.00 95.88 165 CYS A N 1
ATOM 1394 C CA . CYS A 1 165 ? -13.870 -3.819 -0.547 1.00 95.88 165 CYS A CA 1
ATOM 1395 C C . CYS A 1 165 ? -14.099 -3.332 -1.981 1.00 95.88 165 CYS A C 1
ATOM 1397 O O . CYS A 1 165 ? -13.137 -3.203 -2.733 1.00 95.88 165 CYS A O 1
ATOM 1399 N N . SER A 1 166 ? -15.353 -3.075 -2.365 1.00 89.69 166 SER A N 1
ATOM 1400 C CA . SER A 1 166 ? -15.706 -2.651 -3.733 1.00 89.69 166 SER A CA 1
ATOM 1401 C C . SER A 1 166 ? -15.121 -3.576 -4.811 1.00 89.69 166 SER A C 1
ATOM 1403 O O . SER A 1 166 ? -14.439 -3.116 -5.724 1.00 89.69 166 SER A O 1
ATOM 1405 N N . ASP A 1 167 ? -15.329 -4.885 -4.643 1.00 93.25 167 ASP A N 1
ATOM 1406 C CA . ASP A 1 167 ? -14.830 -5.963 -5.514 1.00 93.25 167 ASP A CA 1
ATOM 1407 C C . ASP A 1 167 ? -13.298 -6.103 -5.584 1.00 93.25 167 ASP A C 1
ATOM 1409 O O . ASP A 1 167 ? -12.768 -6.857 -6.399 1.00 93.25 167 ASP A O 1
ATOM 1413 N N . ILE A 1 168 ? -12.570 -5.430 -4.688 1.00 97.06 168 ILE A N 1
ATOM 1414 C CA . ILE A 1 168 ? -11.115 -5.522 -4.564 1.00 97.06 168 ILE A CA 1
ATOM 1415 C C . ILE A 1 168 ? -10.757 -6.298 -3.297 1.00 97.06 168 ILE A C 1
ATOM 1417 O O . ILE A 1 168 ? -11.173 -5.950 -2.189 1.00 97.06 168 ILE A O 1
ATOM 1421 N N . ILE A 1 169 ? -9.905 -7.313 -3.454 1.00 97.25 169 ILE A N 1
ATOM 1422 C CA . ILE A 1 169 ? -9.178 -7.945 -2.351 1.00 97.25 169 ILE A CA 1
ATOM 1423 C C . ILE A 1 169 ? -7.703 -7.579 -2.495 1.00 97.25 169 ILE A C 1
ATOM 1425 O O . ILE A 1 169 ? -7.033 -8.005 -3.434 1.00 97.25 169 ILE A O 1
ATOM 1429 N N . TYR A 1 170 ? -7.187 -6.816 -1.534 1.00 98.06 170 TYR A N 1
ATOM 1430 C CA . TYR A 1 170 ? -5.751 -6.633 -1.358 1.00 98.06 170 TYR A CA 1
ATOM 1431 C C . TYR A 1 170 ? -5.294 -7.577 -0.244 1.00 98.06 170 TYR A C 1
ATOM 143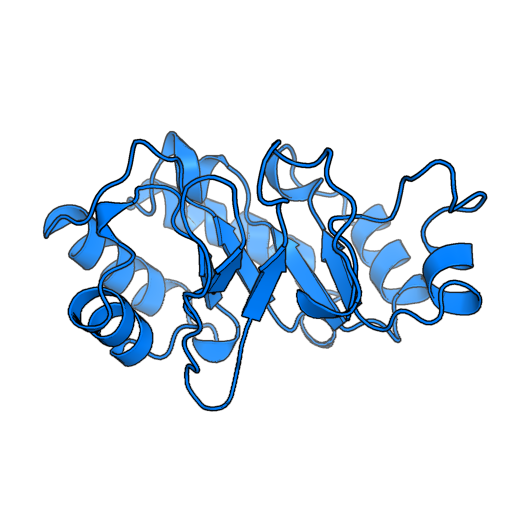3 O O . TYR A 1 170 ? -5.580 -7.327 0.926 1.00 98.06 170 TYR A O 1
ATOM 1441 N N . LEU A 1 171 ? -4.573 -8.643 -0.596 1.00 97.31 171 LEU A N 1
ATOM 1442 C CA . LEU A 1 171 ? -4.031 -9.623 0.350 1.00 97.31 171 LEU A CA 1
ATOM 1443 C C . LEU A 1 171 ? -2.509 -9.496 0.465 1.00 97.31 171 LEU A C 1
ATOM 1445 O O . LEU A 1 171 ? -1.807 -9.452 -0.545 1.00 97.31 171 LEU A O 1
ATOM 1449 N N . ARG A 1 172 ? -1.991 -9.481 1.697 1.00 97.06 172 ARG A N 1
ATOM 1450 C CA . ARG A 1 172 ? -0.552 -9.564 1.982 1.00 97.06 172 ARG A CA 1
ATOM 1451 C C . ARG A 1 172 ? -0.237 -10.767 2.860 1.00 97.06 172 ARG A C 1
ATOM 1453 O O . ARG A 1 172 ? -0.736 -10.865 3.980 1.00 97.06 172 ARG A O 1
ATOM 1460 N N . LEU A 1 173 ? 0.635 -11.631 2.355 1.00 95.62 173 LEU A N 1
ATOM 1461 C CA . LEU A 1 173 ? 1.122 -12.820 3.046 1.00 95.62 173 LEU A CA 1
ATOM 1462 C C . LEU A 1 173 ? 2.441 -12.493 3.757 1.00 95.62 173 LEU A C 1
ATOM 1464 O O . LEU A 1 173 ? 3.414 -12.096 3.115 1.00 95.62 173 LEU A O 1
ATOM 1468 N N . HIS A 1 174 ? 2.471 -12.634 5.081 1.00 94.44 174 HIS A N 1
ATOM 1469 C CA . HIS A 1 174 ? 3.632 -12.338 5.930 1.00 94.44 174 HIS A CA 1
ATOM 1470 C C . HIS A 1 174 ? 4.208 -13.583 6.625 1.00 94.44 174 HIS A C 1
ATOM 1472 O O . HIS A 1 174 ? 5.164 -13.440 7.386 1.00 94.44 174 HIS A O 1
ATOM 1478 N N . GLY A 1 175 ? 3.655 -14.774 6.378 1.00 92.94 175 GLY A N 1
ATOM 1479 C CA . GLY A 1 175 ? 4.005 -16.038 7.042 1.00 92.94 175 GLY A CA 1
ATOM 1480 C C . GLY A 1 175 ? 3.138 -16.338 8.268 1.00 92.94 175 GLY A C 1
ATOM 1481 O O . GLY A 1 175 ? 2.607 -15.417 8.874 1.00 92.94 175 GLY A O 1
ATOM 1482 N N . ARG A 1 176 ? 2.988 -17.610 8.665 1.00 89.94 176 ARG A N 1
ATOM 1483 C CA . ARG A 1 176 ? 2.096 -18.010 9.781 1.00 89.94 176 ARG A CA 1
ATOM 1484 C C . ARG A 1 176 ? 2.798 -18.376 11.081 1.00 89.94 176 ARG A C 1
ATOM 1486 O O . ARG A 1 176 ? 2.254 -18.121 12.147 1.00 89.94 176 ARG A O 1
ATOM 1493 N N . GLU A 1 177 ? 4.001 -18.928 11.017 1.00 87.69 177 GLU A N 1
ATOM 1494 C CA . GLU A 1 177 ? 4.769 -19.282 12.223 1.00 87.69 177 GLU A CA 1
ATOM 1495 C C . GLU A 1 177 ? 5.845 -18.241 12.536 1.00 87.69 177 GLU A C 1
ATOM 1497 O O . GLU A 1 177 ? 6.049 -17.858 13.687 1.00 87.69 177 GLU A O 1
ATOM 1502 N N . ALA A 1 178 ? 6.489 -17.716 11.493 1.00 86.81 178 ALA A N 1
ATOM 1503 C CA . ALA A 1 178 ? 7.508 -16.687 11.594 1.00 86.81 178 ALA A CA 1
ATOM 1504 C C . ALA A 1 178 ? 7.259 -15.577 10.571 1.00 86.81 178 ALA A C 1
ATOM 1506 O O . ALA A 1 178 ? 6.896 -15.824 9.420 1.00 86.81 178 ALA A O 1
ATOM 1507 N N . TRP A 1 179 ? 7.485 -14.334 10.998 1.00 87.88 179 TRP A N 1
ATOM 1508 C CA . TRP A 1 179 ? 7.367 -13.166 10.131 1.00 87.88 179 TRP A CA 1
ATOM 1509 C C . TRP A 1 179 ? 8.401 -13.222 9.008 1.00 87.88 179 TRP A C 1
ATOM 1511 O O . TRP A 1 179 ? 9.599 -13.276 9.276 1.00 87.88 179 TRP A O 1
ATOM 1521 N N . TYR A 1 180 ? 7.930 -13.159 7.763 1.00 87.62 180 TYR A N 1
ATOM 1522 C CA . TYR A 1 180 ? 8.730 -13.091 6.532 1.00 87.62 180 TYR A CA 1
ATOM 1523 C C . TYR A 1 180 ? 9.684 -14.274 6.296 1.00 87.62 180 TYR A C 1
ATOM 1525 O O . TYR A 1 180 ? 10.466 -14.246 5.352 1.00 87.62 180 TYR A O 1
ATOM 1533 N N . SER A 1 181 ? 9.613 -15.310 7.132 1.00 90.62 181 SER A N 1
ATOM 1534 C CA . SER A 1 181 ? 10.458 -16.502 7.081 1.00 90.62 181 SER A CA 1
ATOM 1535 C C . SER A 1 181 ? 9.572 -17.738 7.165 1.00 90.62 181 SER A C 1
ATOM 1537 O O . SER A 1 181 ? 9.628 -18.508 8.122 1.00 90.62 181 SER A O 1
ATOM 1539 N N . TYR A 1 182 ? 8.696 -17.883 6.178 1.00 92.75 182 TYR A N 1
ATOM 1540 C CA . TYR A 1 182 ? 7.738 -18.973 6.115 1.00 92.75 182 TYR A CA 1
ATOM 1541 C C . TYR A 1 182 ? 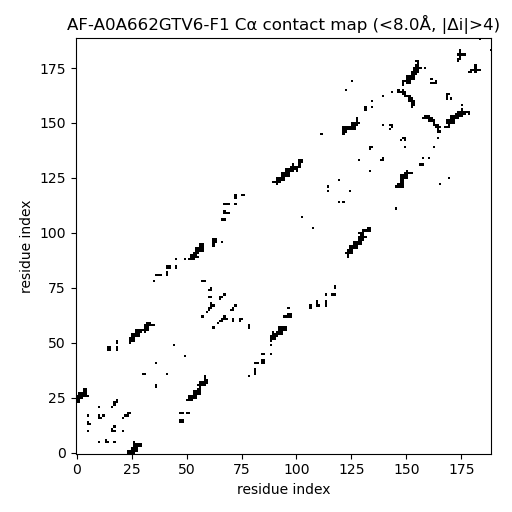7.490 -19.356 4.660 1.00 92.75 182 TYR A C 1
ATOM 1543 O O . TYR A 1 182 ? 7.354 -18.475 3.809 1.00 92.75 182 TYR A O 1
ATOM 1551 N N . ASN A 1 183 ? 7.428 -20.657 4.386 1.00 92.81 183 ASN A N 1
ATOM 1552 C CA . ASN A 1 183 ? 7.070 -21.178 3.075 1.00 92.81 183 ASN A CA 1
ATOM 1553 C C . ASN A 1 183 ? 5.676 -21.796 3.167 1.00 92.81 183 ASN A C 1
ATOM 1555 O O . ASN A 1 183 ? 5.506 -22.823 3.819 1.00 92.81 183 ASN A O 1
ATOM 1559 N N . TYR A 1 184 ? 4.695 -21.138 2.552 1.00 93.50 184 TYR A N 1
ATOM 1560 C CA . TYR A 1 184 ? 3.315 -21.608 2.544 1.00 93.50 184 TYR A CA 1
ATOM 1561 C C . TYR A 1 184 ? 3.206 -22.926 1.778 1.00 93.50 184 TYR A C 1
ATOM 1563 O O . TYR A 1 184 ? 3.755 -23.074 0.684 1.00 93.50 184 TYR A O 1
ATOM 1571 N N . SER A 1 185 ? 2.474 -23.881 2.341 1.00 94.00 185 SER A N 1
ATOM 1572 C CA . SER A 1 185 ? 2.114 -25.103 1.626 1.00 94.00 185 SER A CA 1
ATOM 1573 C C . SER A 1 185 ? 1.006 -24.839 0.603 1.00 94.00 185 SER A C 1
ATOM 1575 O O . SER A 1 185 ? 0.256 -23.871 0.712 1.00 94.00 185 SER A O 1
ATOM 1577 N N . LEU A 1 186 ? 0.850 -25.737 -0.375 1.00 92.12 186 LEU A N 1
ATOM 1578 C CA . LEU A 1 186 ? -0.209 -25.620 -1.388 1.00 92.12 186 LEU A CA 1
ATOM 1579 C C . LEU A 1 186 ? -1.625 -25.617 -0.797 1.00 92.12 186 LEU A C 1
ATOM 1581 O O . LEU A 1 186 ? -2.516 -25.049 -1.404 1.00 92.12 186 LEU A O 1
ATOM 1585 N N . ASN A 1 187 ? -1.836 -26.228 0.371 1.00 91.62 187 ASN A N 1
ATOM 1586 C CA . ASN A 1 187 ? -3.145 -26.233 1.032 1.00 91.62 187 ASN A CA 1
ATOM 1587 C C . ASN A 1 187 ? -3.470 -24.900 1.721 1.00 91.62 187 ASN A C 1
ATOM 1589 O O . ASN A 1 187 ? -4.610 -24.674 2.119 1.00 91.62 187 ASN A O 1
ATOM 1593 N N . GLU A 1 188 ? -2.467 -24.050 1.937 1.00 87.88 188 GLU A N 1
ATOM 1594 C CA . GLU A 1 188 ? -2.636 -22.751 2.588 1.00 87.88 188 GLU A CA 1
ATOM 1595 C C . GLU A 1 188 ? -2.810 -21.598 1.598 1.00 87.88 188 GLU A C 1
ATOM 1597 O O . GLU A 1 188 ? -3.205 -20.510 2.029 1.00 87.88 188 GLU A O 1
ATOM 1602 N N . LEU A 1 189 ? -2.490 -21.837 0.321 1.00 85.94 189 LEU A N 1
ATOM 1603 C CA . LEU A 1 189 ? -2.592 -20.905 -0.804 1.00 85.94 189 LEU A CA 1
ATOM 1604 C C . LEU A 1 189 ? -3.924 -21.078 -1.541 1.00 85.94 189 LEU A C 1
ATOM 1606 O O . LEU A 1 189 ? -4.481 -20.033 -1.945 1.00 85.94 189 LEU A O 1
#

Foldseek 3Di:
DEDAAFPDPVRDPGLLCCQVPVPAAEYEDPVQQDDQDDLVVLVVCCVRNVRHQYEYEHHCCCAEVQNLPPVNLVVLCVRVVSNVVPPVSYQAHEREHDLVDDDDPVSVVSVLVNLVRNPDQQQRYEYEYNHCNCLDVVNLVVVLVSVHHYAAEDECRDHPRWDQRPNDYHYDYQAHNDGVPHDDDPVRD

Secondary structure (DSSP, 8-state):
-EES-S-STT-TTHHHHHHHHS---EEEE-GGGTSPPPHHHHHHHHHHTTTSEEEEEPPHIIIIISTT-THHHHHHHHHHGGGGGGGGGEEEEEEEPPTT----HHHHHHHHHHHHHT-S-GGGEEEE--SGGG-SHHHHHHHHTTTPEEEEEEETTEEEE---BTTB-EEEE--SSSTT-----TTT-

Radius of gyration: 16.53 Å; Cα contacts (8 Å, |Δi|>4): 323; chains: 1; bounding box: 37×45×37 Å